Protein AF-A0A2V9INA2-F1 (afdb_monomer_lite)

Structure (mmCIF, N/CA/C/O backbone):
data_AF-A0A2V9INA2-F1
#
_entry.id   AF-A0A2V9INA2-F1
#
loop_
_atom_site.group_PDB
_atom_site.id
_atom_site.type_symbol
_atom_site.label_atom_id
_atom_site.label_alt_id
_atom_site.label_comp_id
_atom_site.label_asym_id
_atom_site.label_entity_id
_atom_site.label_seq_id
_atom_site.pdbx_PDB_ins_code
_atom_site.Cartn_x
_atom_site.Cartn_y
_atom_site.Cartn_z
_atom_site.occupancy
_atom_site.B_iso_or_equiv
_atom_site.auth_seq_id
_atom_site.auth_comp_id
_atom_site.auth_asym_id
_atom_site.auth_atom_id
_atom_site.pdbx_PDB_model_num
ATOM 1 N N . PHE A 1 1 ? 18.787 -4.012 -18.070 1.00 88.12 1 PHE A N 1
ATOM 2 C CA . PHE A 1 1 ? 18.963 -4.642 -16.742 1.00 88.12 1 PHE A CA 1
ATOM 3 C C . PHE A 1 1 ? 17.891 -5.679 -16.441 1.00 88.12 1 PHE A C 1
ATOM 5 O O . PHE A 1 1 ? 18.281 -6.784 -16.095 1.00 88.12 1 PHE A O 1
ATOM 12 N N . MET A 1 2 ? 16.594 -5.388 -16.622 1.00 96.56 2 MET A N 1
ATOM 13 C CA . MET A 1 2 ? 15.509 -6.348 -16.338 1.00 96.56 2 MET A CA 1
ATOM 14 C C . MET A 1 2 ? 15.699 -7.722 -17.003 1.00 96.56 2 MET A C 1
ATOM 16 O O . MET A 1 2 ? 15.586 -8.726 -16.316 1.00 96.56 2 MET A O 1
ATOM 20 N N . ASP A 1 3 ? 16.091 -7.788 -18.283 1.00 97.06 3 ASP A N 1
ATOM 21 C CA . ASP A 1 3 ? 16.346 -9.071 -18.970 1.00 97.06 3 ASP A CA 1
ATOM 22 C C . ASP A 1 3 ? 17.368 -9.956 -18.250 1.00 97.06 3 ASP A C 1
ATOM 24 O O . ASP A 1 3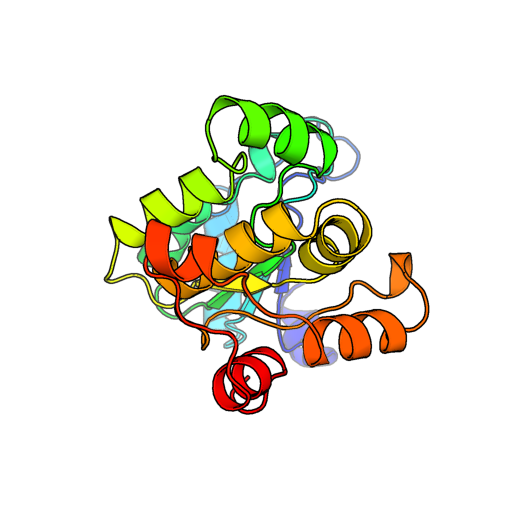 ? 17.171 -11.161 -18.101 1.00 97.06 3 ASP A O 1
ATOM 28 N N . MET A 1 4 ? 18.457 -9.353 -17.772 1.00 96.94 4 MET A N 1
ATOM 29 C CA . MET A 1 4 ? 19.495 -10.064 -17.031 1.00 96.94 4 MET A CA 1
ATOM 30 C C . MET A 1 4 ? 18.980 -10.508 -15.658 1.00 96.94 4 MET A C 1
ATOM 32 O O . MET A 1 4 ? 19.206 -11.651 -15.278 1.00 96.94 4 MET A O 1
ATOM 36 N N . GLN A 1 5 ? 18.235 -9.659 -14.940 1.00 96.81 5 GLN A N 1
ATOM 37 C CA . GLN A 1 5 ? 17.660 -10.042 -13.644 1.00 96.81 5 GLN A CA 1
ATOM 38 C C . GLN A 1 5 ? 16.655 -11.194 -13.789 1.00 96.81 5 GLN A C 1
ATOM 40 O O . GLN A 1 5 ? 16.706 -12.155 -13.026 1.00 96.81 5 GLN A O 1
ATOM 45 N N . ALA A 1 6 ? 15.798 -11.145 -14.810 1.00 97.12 6 ALA A N 1
ATOM 46 C CA . ALA A 1 6 ? 14.828 -12.197 -15.093 1.00 97.12 6 ALA A CA 1
ATOM 47 C C . ALA A 1 6 ? 15.508 -13.515 -15.496 1.00 97.12 6 ALA A C 1
ATOM 49 O O . ALA A 1 6 ? 15.205 -14.564 -14.936 1.00 97.12 6 ALA A O 1
ATOM 50 N N . SER A 1 7 ? 16.455 -13.477 -16.438 1.00 96.19 7 SER A N 1
ATOM 51 C CA . SER A 1 7 ? 17.076 -14.698 -16.973 1.00 96.19 7 SER A CA 1
ATOM 52 C C . SER A 1 7 ? 18.126 -15.316 -16.046 1.00 96.19 7 SER A C 1
ATOM 54 O O . SER A 1 7 ? 18.143 -16.533 -15.871 1.00 96.19 7 SER A O 1
ATOM 56 N N . ALA A 1 8 ? 18.996 -14.500 -15.446 1.00 97.00 8 ALA A N 1
ATOM 57 C CA . ALA A 1 8 ? 20.120 -14.986 -14.649 1.00 97.00 8 ALA A CA 1
ATOM 58 C C . ALA A 1 8 ? 19.766 -15.157 -13.166 1.00 97.00 8 ALA A C 1
ATOM 60 O O . ALA A 1 8 ? 20.208 -16.123 -12.549 1.00 97.00 8 ALA A O 1
ATOM 61 N N . MET A 1 9 ? 18.973 -14.241 -12.596 1.00 96.94 9 MET A N 1
ATOM 62 C CA . MET A 1 9 ? 18.627 -14.262 -11.166 1.00 96.94 9 MET A CA 1
ATOM 63 C C . MET A 1 9 ? 17.235 -14.829 -10.878 1.00 96.94 9 MET A C 1
ATOM 65 O O . MET A 1 9 ? 16.965 -15.152 -9.727 1.00 96.94 9 MET A O 1
ATOM 69 N N . LYS A 1 10 ? 16.381 -14.990 -11.902 1.00 95.94 10 LYS A N 1
ATOM 70 C CA . LYS A 1 10 ? 15.031 -15.570 -11.786 1.00 95.94 10 LYS A CA 1
ATOM 71 C C . LYS A 1 10 ? 14.171 -14.861 -10.736 1.00 95.94 10 LYS A C 1
ATOM 73 O O . LYS A 1 10 ? 13.574 -15.501 -9.881 1.00 95.94 10 LYS A O 1
ATOM 78 N N . VAL A 1 11 ? 14.158 -13.532 -10.784 1.00 97.12 11 VAL A N 1
ATOM 79 C CA . VAL A 1 11 ? 13.373 -12.712 -9.851 1.00 97.12 11 VAL A CA 1
ATOM 80 C C . VAL A 1 11 ? 11.864 -12.935 -10.025 1.00 97.12 11 VAL A C 1
ATOM 82 O O . VAL A 1 11 ? 11.386 -13.091 -11.146 1.00 97.12 11 VAL A O 1
ATOM 85 N N . ASP A 1 12 ? 11.118 -12.883 -8.920 1.00 96.00 12 ASP A N 1
ATOM 86 C CA . ASP A 1 12 ? 9.656 -13.071 -8.896 1.00 96.00 12 ASP A CA 1
ATOM 87 C C . ASP A 1 12 ? 8.849 -11.765 -8.955 1.00 96.00 12 ASP A C 1
ATOM 89 O O . ASP A 1 12 ? 7.624 -11.798 -9.109 1.00 96.00 12 ASP A O 1
ATOM 93 N N . ALA A 1 13 ? 9.516 -10.621 -8.784 1.00 97.56 13 ALA A N 1
ATOM 94 C CA . ALA A 1 13 ? 8.894 -9.304 -8.725 1.00 97.56 13 ALA A CA 1
ATOM 95 C C . ALA A 1 13 ? 9.887 -8.180 -9.056 1.00 97.56 13 ALA A C 1
ATOM 97 O O . ALA A 1 13 ? 11.105 -8.336 -8.935 1.00 97.56 13 ALA A O 1
ATOM 98 N N . TRP A 1 14 ? 9.345 -7.013 -9.397 1.00 98.06 14 TRP A N 1
ATOM 99 C CA . TRP A 1 14 ? 10.086 -5.772 -9.606 1.00 98.06 14 TRP A CA 1
ATOM 100 C C . TRP A 1 14 ? 9.829 -4.810 -8.453 1.00 98.06 14 TRP A C 1
ATOM 102 O O . TRP A 1 14 ? 8.681 -4.597 -8.077 1.00 98.06 14 TRP A O 1
ATOM 112 N N . LYS A 1 15 ? 10.879 -4.194 -7.902 1.00 96.81 15 LYS A N 1
ATOM 113 C CA . LYS A 1 15 ? 10.749 -3.176 -6.852 1.00 96.81 15 LYS A CA 1
ATOM 114 C C . LYS A 1 15 ? 10.984 -1.782 -7.426 1.00 96.81 15 LYS A C 1
ATOM 116 O O . LYS A 1 15 ? 12.010 -1.532 -8.052 1.00 96.81 15 LYS A O 1
ATOM 121 N N . ALA A 1 16 ? 10.054 -0.875 -7.162 1.00 95.88 16 ALA A N 1
ATOM 122 C CA . ALA A 1 16 ? 10.094 0.515 -7.586 1.00 95.88 16 ALA A CA 1
ATOM 123 C C . ALA A 1 16 ? 10.032 1.467 -6.385 1.00 95.88 16 ALA A C 1
ATOM 125 O O . ALA A 1 16 ? 9.229 1.292 -5.465 1.00 95.88 16 ALA A O 1
ATOM 126 N N . TYR A 1 17 ? 10.866 2.505 -6.437 1.00 95.75 17 TYR A N 1
ATOM 127 C CA . TYR A 1 17 ? 10.883 3.613 -5.487 1.00 95.75 17 TYR A CA 1
ATOM 128 C C . TYR A 1 17 ? 10.601 4.908 -6.249 1.00 95.75 17 TYR A C 1
ATOM 130 O O . TYR A 1 17 ? 11.507 5.523 -6.806 1.00 95.75 17 TYR A O 1
ATOM 138 N N . THR A 1 18 ? 9.331 5.297 -6.309 1.00 95.19 18 THR A N 1
ATOM 139 C CA . THR A 1 18 ? 8.865 6.439 -7.111 1.00 95.19 18 THR A CA 1
ATOM 140 C C . THR A 1 18 ? 9.308 7.782 -6.542 1.00 95.19 18 THR A C 1
ATOM 142 O O . THR A 1 18 ? 9.616 8.690 -7.305 1.00 95.19 18 THR A O 1
ATOM 145 N N . GLY A 1 19 ? 9.386 7.913 -5.213 1.00 94.19 19 GLY A N 1
ATOM 146 C CA . GLY A 1 19 ? 9.857 9.134 -4.550 1.00 94.19 19 GLY A CA 1
ATOM 147 C C . GLY A 1 19 ? 11.374 9.234 -4.375 1.00 94.19 19 GLY A C 1
ATOM 148 O O . GLY A 1 19 ? 11.913 10.340 -4.340 1.00 94.19 19 GLY A O 1
ATOM 149 N N . ALA A 1 20 ? 12.086 8.103 -4.304 1.00 91.75 20 ALA A N 1
ATOM 150 C CA . ALA A 1 20 ? 13.536 8.081 -4.111 1.00 91.75 20 ALA A CA 1
ATOM 151 C C . ALA A 1 20 ? 14.271 8.331 -5.438 1.00 91.75 20 ALA A C 1
ATOM 153 O O . ALA A 1 20 ? 14.757 7.404 -6.089 1.00 91.75 20 ALA A O 1
ATOM 154 N N . ALA A 1 21 ? 14.328 9.601 -5.837 1.00 83.50 21 ALA A N 1
ATOM 155 C CA . ALA A 1 21 ? 15.012 10.039 -7.045 1.00 83.50 21 ALA A CA 1
ATOM 156 C C . ALA A 1 21 ? 16.474 9.537 -7.080 1.00 83.50 21 ALA A C 1
ATOM 158 O O . ALA A 1 21 ? 17.182 9.635 -6.068 1.00 83.50 21 ALA A O 1
ATOM 159 N N . PRO A 1 22 ? 16.961 9.012 -8.224 1.00 79.62 22 PRO A N 1
ATOM 160 C CA . PRO A 1 22 ? 18.369 8.677 -8.379 1.00 79.62 22 PRO A CA 1
ATOM 161 C C . PRO A 1 22 ? 19.258 9.893 -8.113 1.00 79.62 22 PRO A C 1
ATOM 163 O O . PRO A 1 22 ? 18.870 11.039 -8.347 1.00 79.62 22 PRO A O 1
ATOM 166 N N . LYS A 1 23 ? 20.491 9.651 -7.659 1.00 78.81 23 LYS A N 1
ATOM 167 C CA . LYS A 1 23 ? 21.453 10.724 -7.380 1.00 78.81 23 LYS A CA 1
ATOM 168 C C . LYS A 1 23 ? 21.621 11.627 -8.612 1.00 78.81 23 LYS A C 1
ATOM 170 O O . LYS A 1 23 ? 22.045 11.152 -9.661 1.00 78.81 23 LYS A O 1
ATOM 175 N N . GLY A 1 24 ? 21.330 12.918 -8.451 1.00 79.25 24 GLY A N 1
ATOM 176 C CA . GLY A 1 24 ? 21.394 13.920 -9.524 1.00 79.25 24 GLY A CA 1
ATOM 177 C C . GLY A 1 24 ? 20.034 14.345 -10.087 1.00 79.25 24 GLY A C 1
ATOM 178 O O . GLY A 1 24 ? 19.995 15.297 -10.857 1.00 79.25 24 GLY A O 1
ATOM 179 N N . PHE A 1 25 ? 18.942 13.698 -9.676 1.00 80.38 25 PHE A N 1
ATOM 180 C CA . PHE A 1 25 ? 17.574 14.118 -9.979 1.00 80.38 25 PHE A CA 1
ATOM 181 C C . PHE A 1 25 ? 16.936 14.772 -8.749 1.00 80.38 25 PHE A C 1
ATOM 183 O O . PHE A 1 25 ? 17.160 14.344 -7.616 1.00 80.38 25 PHE A O 1
ATOM 190 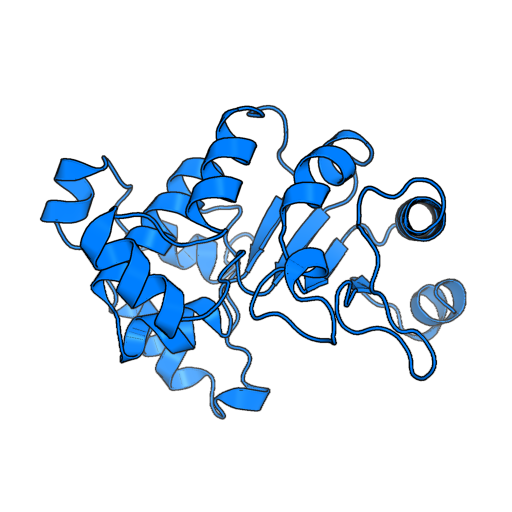N N . ASP A 1 26 ? 16.146 15.817 -8.976 1.00 87.00 26 ASP A N 1
ATOM 191 C CA . ASP A 1 26 ? 15.424 16.580 -7.950 1.00 87.00 26 ASP A CA 1
ATOM 192 C C . ASP A 1 26 ? 13.946 16.170 -7.819 1.00 87.00 26 ASP A C 1
ATOM 194 O O . ASP A 1 26 ? 13.251 16.623 -6.908 1.00 87.00 26 ASP A O 1
ATOM 198 N N . HIS A 1 27 ? 13.473 15.275 -8.688 1.00 90.25 27 HIS A N 1
ATOM 199 C CA . HIS A 1 27 ? 12.101 14.789 -8.721 1.00 90.25 27 HIS A CA 1
ATOM 200 C C . HIS A 1 27 ? 12.032 13.264 -8.855 1.00 90.25 27 HIS A C 1
ATOM 202 O O . HIS A 1 27 ? 12.919 12.615 -9.410 1.00 90.25 27 HIS A O 1
ATOM 208 N N . GLY A 1 28 ? 10.958 12.706 -8.299 1.00 93.62 28 GLY A N 1
ATOM 209 C CA . GLY A 1 28 ? 10.544 11.325 -8.502 1.00 93.62 28 GLY A CA 1
ATOM 210 C C . GLY A 1 28 ? 9.734 11.147 -9.788 1.00 93.62 28 GLY A C 1
ATOM 211 O O . GLY A 1 28 ? 9.792 11.972 -10.695 1.00 93.62 28 GLY A O 1
ATOM 212 N N . TRP A 1 29 ? 8.969 10.064 -9.866 1.00 95.12 29 TRP A N 1
ATOM 213 C CA . TRP A 1 29 ? 8.167 9.703 -11.039 1.00 95.12 29 TRP A CA 1
ATOM 214 C C . TRP A 1 29 ? 6.854 9.026 -10.628 1.00 95.12 29 TRP A C 1
ATOM 216 O O . TRP A 1 29 ? 6.714 8.583 -9.489 1.00 95.12 29 TRP A O 1
ATOM 226 N N . TRP A 1 30 ? 5.880 8.956 -11.537 1.00 97.12 30 TRP A N 1
ATOM 227 C CA . TRP A 1 30 ? 4.554 8.384 -11.271 1.00 97.12 30 TRP A CA 1
ATOM 228 C C . TRP A 1 30 ? 4.352 7.059 -11.996 1.00 97.12 30 TRP A C 1
ATOM 230 O O . TRP A 1 30 ? 4.788 6.885 -13.131 1.00 97.12 30 TRP A O 1
ATOM 240 N N . MET A 1 31 ? 3.655 6.122 -11.364 1.00 97.94 31 MET A N 1
ATOM 241 C CA . MET A 1 31 ? 3.347 4.809 -11.922 1.00 97.94 31 MET A CA 1
ATOM 242 C C . MET A 1 31 ? 2.446 4.865 -13.155 1.00 97.94 31 MET A C 1
ATOM 244 O O . MET A 1 31 ? 2.518 3.971 -13.995 1.00 97.94 31 MET A O 1
ATOM 248 N N . ASP A 1 32 ? 1.620 5.903 -13.274 1.00 98.31 32 ASP A N 1
ATOM 249 C CA . ASP A 1 32 ? 0.737 6.134 -14.415 1.00 98.31 32 ASP A CA 1
ATOM 250 C C . ASP A 1 32 ? 1.327 7.055 -15.494 1.00 98.31 32 ASP A C 1
ATOM 252 O O . ASP A 1 32 ? 0.639 7.366 -16.470 1.00 98.31 32 ASP A O 1
ATOM 256 N N . ASP A 1 33 ? 2.597 7.453 -15.358 1.00 97.69 33 ASP A N 1
ATOM 257 C CA . ASP A 1 33 ? 3.303 8.220 -16.381 1.00 97.69 33 ASP A CA 1
ATOM 258 C C . ASP A 1 33 ? 3.610 7.336 -17.599 1.00 97.69 33 ASP A C 1
ATOM 260 O O . ASP A 1 33 ? 4.485 6.464 -17.578 1.00 97.69 33 ASP A O 1
ATOM 264 N N . GLU A 1 34 ? 2.895 7.592 -18.692 1.00 97.75 34 GLU A N 1
ATOM 265 C CA . GLU A 1 34 ? 3.001 6.825 -19.936 1.00 97.75 34 GLU A CA 1
ATOM 266 C C . GLU A 1 34 ? 4.372 6.960 -20.611 1.00 97.75 34 GLU A C 1
ATOM 268 O O . GLU A 1 34 ? 4.811 6.059 -21.324 1.00 97.75 34 GLU A O 1
ATOM 273 N N . LYS A 1 35 ? 5.071 8.079 -20.397 1.00 96.50 35 LYS A N 1
ATOM 274 C CA . LYS A 1 35 ? 6.364 8.355 -21.039 1.00 96.50 35 LYS A CA 1
ATOM 275 C C . LYS A 1 35 ? 7.530 7.819 -20.223 1.00 96.50 35 LYS A C 1
ATOM 277 O O . LYS A 1 35 ? 8.551 7.452 -20.801 1.00 96.50 35 LYS A O 1
ATOM 282 N N . VAL A 1 36 ? 7.390 7.797 -18.900 1.00 93.62 36 VAL A N 1
ATOM 283 C CA . VAL A 1 36 ? 8.460 7.389 -17.981 1.00 93.62 36 VAL A CA 1
ATOM 284 C C . VAL A 1 36 ? 8.317 5.925 -17.574 1.00 93.62 36 VAL A C 1
ATOM 286 O O . VAL A 1 36 ? 9.292 5.174 -17.615 1.00 93.62 36 VAL A O 1
ATOM 289 N N . THR A 1 37 ? 7.110 5.493 -17.213 1.00 96.62 37 THR A N 1
ATOM 290 C CA . THR A 1 37 ? 6.911 4.232 -16.488 1.00 96.62 37 THR A CA 1
ATOM 291 C C . THR A 1 37 ? 6.457 3.085 -17.373 1.00 96.62 37 THR A C 1
ATOM 293 O O . THR A 1 37 ? 6.878 1.946 -17.159 1.00 96.62 37 THR A O 1
ATOM 296 N N . TYR A 1 38 ? 5.628 3.345 -18.386 1.00 98.25 38 TYR A N 1
ATOM 297 C CA . TYR A 1 38 ? 4.952 2.263 -19.119 1.00 98.25 38 TYR A CA 1
ATOM 298 C C . TYR A 1 38 ? 5.920 1.342 -19.847 1.00 98.25 38 TYR A C 1
ATOM 300 O O . TYR A 1 38 ? 5.686 0.140 -19.900 1.00 98.25 38 TYR A O 1
ATOM 308 N N . ALA A 1 39 ? 7.061 1.855 -20.309 1.00 97.69 39 ALA A N 1
ATOM 309 C CA . ALA A 1 39 ? 8.102 1.015 -20.891 1.00 97.69 39 ALA A CA 1
ATOM 310 C C . ALA A 1 39 ? 8.607 -0.067 -19.912 1.00 97.69 39 ALA A C 1
ATOM 312 O O . ALA A 1 39 ? 8.893 -1.189 -20.330 1.00 97.69 39 ALA A O 1
ATOM 313 N N . MET A 1 40 ? 8.693 0.239 -18.611 1.00 97.31 40 MET A N 1
ATOM 314 C CA . MET A 1 40 ? 9.064 -0.733 -17.578 1.00 97.31 40 MET A CA 1
ATOM 315 C C . MET A 1 40 ? 7.939 -1.743 -17.329 1.00 97.31 40 MET A C 1
ATOM 317 O O . MET A 1 40 ? 8.208 -2.942 -17.261 1.00 97.31 40 MET A O 1
ATOM 321 N N . LEU A 1 41 ? 6.686 -1.283 -17.260 1.00 98.56 41 LEU A N 1
ATOM 322 C CA . LEU A 1 41 ? 5.518 -2.148 -17.048 1.00 98.56 41 LEU A CA 1
ATOM 323 C C . LEU A 1 41 ? 5.305 -3.123 -18.214 1.00 98.56 41 LEU A C 1
ATOM 325 O O . LEU A 1 41 ? 5.172 -4.326 -17.999 1.00 98.56 41 LEU A O 1
ATOM 329 N N . GLU A 1 42 ? 5.386 -2.639 -19.453 1.00 98.56 42 GLU A N 1
ATOM 330 C CA . GLU A 1 42 ? 5.350 -3.486 -20.651 1.00 98.56 42 GLU A CA 1
ATOM 331 C C . GLU A 1 42 ? 6.501 -4.493 -20.662 1.00 98.56 42 GLU A C 1
ATOM 333 O O . GLU A 1 42 ? 6.337 -5.651 -21.056 1.00 98.56 42 GLU A O 1
ATOM 338 N N . LYS A 1 43 ? 7.681 -4.090 -20.175 1.00 98.25 43 LYS A N 1
ATOM 339 C CA . LYS A 1 43 ? 8.809 -5.009 -20.054 1.00 98.25 43 LYS A CA 1
ATOM 340 C C . LYS A 1 43 ? 8.554 -6.092 -19.005 1.00 98.25 43 LYS A C 1
ATOM 342 O O . LYS A 1 43 ? 8.868 -7.251 -19.269 1.00 98.25 43 LYS A O 1
ATOM 347 N N . ALA A 1 44 ? 7.979 -5.747 -17.854 1.00 98.38 44 ALA A N 1
ATOM 348 C CA . ALA A 1 44 ? 7.591 -6.707 -16.822 1.00 98.38 44 ALA A CA 1
ATOM 349 C C . ALA A 1 44 ? 6.563 -7.723 -17.352 1.00 98.38 44 ALA A C 1
ATOM 351 O O . ALA A 1 44 ? 6.760 -8.933 -17.195 1.00 98.38 44 ALA A O 1
ATOM 352 N N . ARG A 1 45 ? 5.544 -7.238 -18.080 1.00 98.12 45 ARG A N 1
ATOM 353 C CA . ARG A 1 45 ? 4.553 -8.055 -18.800 1.00 98.12 45 ARG A CA 1
ATOM 354 C C . ARG A 1 45 ? 5.220 -9.015 -19.787 1.00 98.12 45 ARG A C 1
ATOM 356 O O . ARG A 1 45 ? 4.994 -10.222 -19.725 1.00 98.12 45 ARG A O 1
ATOM 363 N N . ALA A 1 46 ? 6.089 -8.510 -20.664 1.00 98.25 46 ALA A N 1
ATOM 364 C CA . ALA A 1 46 ? 6.781 -9.325 -21.666 1.00 98.25 46 ALA A CA 1
ATOM 365 C C . ALA A 1 46 ? 7.689 -10.401 -21.042 1.00 98.25 46 ALA A C 1
ATOM 367 O O . ALA A 1 46 ? 7.817 -11.500 -21.583 1.00 98.25 46 ALA A O 1
ATOM 368 N N . LEU A 1 47 ? 8.297 -10.100 -19.891 1.00 98.12 47 LEU A N 1
ATOM 369 C CA . LEU A 1 47 ? 9.114 -11.039 -19.119 1.00 98.12 47 LEU A CA 1
ATOM 370 C C . LEU A 1 47 ? 8.285 -12.042 -18.301 1.00 98.12 47 LEU A C 1
ATOM 372 O O . LEU A 1 47 ? 8.868 -12.965 -17.738 1.00 98.12 47 LEU A O 1
ATOM 376 N N . LYS A 1 48 ? 6.952 -11.895 -18.257 1.00 97.69 48 LYS A N 1
ATOM 377 C CA . LYS A 1 48 ? 6.024 -12.732 -17.478 1.00 97.69 48 LYS A CA 1
ATOM 378 C C . LYS A 1 48 ? 6.325 -12.736 -15.975 1.00 97.69 48 LYS A C 1
ATOM 380 O O . LYS A 1 48 ? 6.141 -13.747 -15.304 1.00 97.69 48 LYS A O 1
ATOM 385 N N . ILE A 1 49 ? 6.781 -11.595 -15.459 1.00 98.25 49 ILE A N 1
ATOM 386 C CA . ILE A 1 49 ? 7.002 -11.354 -14.028 1.00 98.25 49 ILE A CA 1
ATOM 387 C C . ILE A 1 49 ? 6.055 -10.210 -13.642 1.00 98.25 49 ILE A C 1
ATOM 389 O O . ILE A 1 49 ? 6.438 -9.044 -13.773 1.00 98.25 49 ILE A O 1
ATOM 393 N N . PRO A 1 50 ? 4.799 -10.520 -13.263 1.00 97.62 50 PRO A N 1
ATOM 394 C CA . PRO A 1 50 ? 3.719 -9.534 -13.221 1.00 97.62 50 PRO A CA 1
ATOM 395 C C . PRO A 1 50 ? 3.714 -8.672 -11.955 1.00 97.62 50 PRO A C 1
ATOM 397 O O . PRO A 1 50 ? 3.021 -7.660 -11.909 1.00 97.62 50 PRO A O 1
ATOM 400 N N . ARG A 1 51 ? 4.473 -9.057 -10.923 1.00 98.50 51 ARG A N 1
ATOM 401 C CA . ARG A 1 51 ? 4.449 -8.405 -9.611 1.00 98.50 51 ARG A CA 1
ATOM 402 C C . ARG A 1 51 ? 5.303 -7.147 -9.598 1.00 98.50 51 ARG A C 1
ATOM 404 O O . ARG A 1 51 ? 6.519 -7.209 -9.793 1.00 98.50 51 ARG A O 1
ATOM 411 N N . ILE A 1 52 ? 4.671 -6.017 -9.305 1.00 98.69 52 ILE A N 1
ATOM 412 C CA . ILE A 1 52 ? 5.282 -4.695 -9.202 1.00 98.69 52 ILE A CA 1
ATOM 413 C C . ILE A 1 52 ? 5.129 -4.196 -7.764 1.00 98.69 52 ILE A C 1
ATOM 415 O O . ILE A 1 52 ? 4.106 -3.645 -7.363 1.00 98.69 52 ILE A O 1
ATOM 419 N N . CYS A 1 53 ? 6.174 -4.381 -6.969 1.00 98.31 53 CYS A N 1
ATOM 420 C CA . CYS A 1 53 ? 6.278 -3.854 -5.618 1.00 98.31 53 CYS A CA 1
ATOM 421 C C . CYS A 1 53 ? 6.615 -2.362 -5.678 1.00 98.31 53 CYS A C 1
ATOM 423 O O . CYS A 1 53 ? 7.696 -1.982 -6.124 1.00 98.31 53 CYS A O 1
ATOM 425 N N . VAL A 1 54 ? 5.738 -1.499 -5.179 1.00 98.06 54 VAL A N 1
ATOM 426 C CA . VAL A 1 54 ? 5.882 -0.039 -5.275 1.00 98.06 54 VAL A CA 1
ATOM 427 C C . VAL A 1 54 ? 5.927 0.588 -3.890 1.00 98.06 54 VAL A C 1
ATOM 429 O O . VAL A 1 54 ? 5.098 0.298 -3.032 1.00 98.06 54 VAL A O 1
ATOM 432 N N . HIS A 1 55 ? 6.930 1.431 -3.642 1.00 97.94 55 HIS A N 1
ATOM 433 C CA . HIS A 1 55 ? 7.038 2.206 -2.403 1.00 97.94 55 HIS A CA 1
ATOM 434 C C . HIS A 1 55 ? 6.021 3.352 -2.420 1.00 97.94 55 HIS A C 1
ATOM 436 O O . HIS A 1 55 ? 6.276 4.398 -3.016 1.00 97.94 55 HIS A O 1
ATOM 442 N N . LYS A 1 56 ? 4.851 3.136 -1.811 1.00 97.94 56 LYS A N 1
ATOM 443 C CA . LYS A 1 56 ? 3.706 4.051 -1.886 1.00 97.94 56 LYS A CA 1
ATOM 444 C C . LYS A 1 56 ? 3.092 4.298 -0.508 1.00 97.94 56 LYS A C 1
ATOM 446 O O . LYS A 1 56 ? 1.991 3.859 -0.192 1.00 97.94 56 LYS A O 1
ATOM 451 N N . GLY A 1 57 ? 3.869 4.993 0.308 1.00 97.31 57 GLY A N 1
ATOM 452 C CA . GLY A 1 57 ? 3.660 5.320 1.716 1.00 97.31 57 GLY A CA 1
ATOM 453 C C . GLY A 1 57 ? 5.028 5.625 2.331 1.00 97.31 57 GLY A C 1
ATOM 454 O O . GLY A 1 57 ? 6.031 5.486 1.634 1.00 97.31 57 GLY A O 1
ATOM 455 N N . LEU A 1 58 ? 5.079 6.067 3.588 1.00 96.81 58 LEU A N 1
ATOM 456 C CA . LEU A 1 58 ? 6.291 6.410 4.342 1.00 96.81 58 LEU A CA 1
ATOM 457 C C . LEU A 1 58 ? 7.320 7.118 3.445 1.00 96.81 58 LEU A C 1
ATOM 459 O O . LEU A 1 58 ? 8.313 6.509 3.032 1.00 96.81 58 LEU A O 1
ATOM 463 N N . PRO A 1 59 ? 7.002 8.357 3.026 1.00 95.75 59 PRO A N 1
ATOM 464 C CA . PRO A 1 59 ? 7.550 8.962 1.831 1.00 95.75 59 PRO A CA 1
ATOM 465 C C . PRO A 1 59 ? 9.068 9.078 1.896 1.00 95.75 59 PRO A C 1
ATOM 467 O O . PRO A 1 59 ? 9.632 9.557 2.879 1.00 95.75 59 PRO A O 1
ATOM 470 N N . LEU A 1 60 ? 9.712 8.680 0.801 1.00 92.75 60 LEU A N 1
ATOM 471 C CA . LEU A 1 60 ? 11.140 8.852 0.578 1.00 92.75 60 LEU A CA 1
ATOM 472 C C . LEU A 1 60 ? 11.391 9.926 -0.481 1.00 92.75 60 LEU A C 1
ATOM 474 O O . LEU A 1 60 ? 10.585 10.117 -1.395 1.00 92.75 60 LEU A O 1
ATOM 478 N N . GLY A 1 61 ? 12.552 10.570 -0.380 1.00 90.88 61 GLY A N 1
ATOM 479 C CA . GLY A 1 61 ? 13.037 11.544 -1.353 1.00 90.88 61 GLY A CA 1
ATOM 480 C C . GLY A 1 61 ? 12.529 12.976 -1.149 1.00 90.88 61 GLY A C 1
ATOM 481 O O . GLY A 1 61 ? 11.832 13.269 -0.178 1.00 90.88 61 GLY A O 1
ATOM 482 N N . PRO A 1 62 ? 12.935 13.897 -2.040 1.00 86.44 62 PRO A N 1
ATOM 483 C CA . PRO A 1 62 ? 12.766 15.338 -1.839 1.00 86.44 62 PRO A CA 1
ATOM 484 C C . PRO A 1 62 ? 11.323 15.817 -2.027 1.00 86.44 62 PRO A C 1
ATOM 486 O O . PRO A 1 62 ? 10.919 16.812 -1.428 1.00 86.44 62 PRO A O 1
ATOM 489 N N . VAL A 1 63 ? 10.536 15.112 -2.843 1.00 92.00 63 VAL A N 1
ATOM 490 C CA . VAL A 1 63 ? 9.144 15.459 -3.134 1.00 92.00 63 VAL A CA 1
ATOM 491 C C . VAL A 1 63 ? 8.247 14.345 -2.617 1.00 92.00 63 VAL A C 1
ATOM 493 O O . VAL A 1 63 ? 8.137 13.270 -3.204 1.00 92.00 63 VAL A O 1
ATOM 496 N N . VAL A 1 64 ? 7.594 14.640 -1.494 1.00 93.31 64 VAL A N 1
ATOM 497 C CA . VAL A 1 64 ? 6.733 13.720 -0.739 1.00 93.31 64 VAL A CA 1
ATOM 498 C C . VAL A 1 64 ? 5.670 13.063 -1.626 1.00 93.31 64 VAL A C 1
ATOM 500 O O . VAL A 1 64 ? 5.407 11.868 -1.486 1.00 93.31 64 VAL A O 1
ATOM 503 N N . ASP A 1 65 ? 5.096 13.829 -2.556 1.00 95.75 65 ASP A N 1
ATOM 504 C CA . ASP A 1 65 ? 3.892 13.445 -3.291 1.00 95.75 65 ASP A CA 1
ATOM 505 C C . ASP A 1 65 ? 4.075 12.217 -4.195 1.00 95.75 65 ASP A C 1
ATOM 507 O O . ASP A 1 65 ? 3.153 11.418 -4.315 1.00 95.75 65 ASP A O 1
ATOM 511 N N . TYR A 1 66 ? 5.280 11.968 -4.722 1.00 96.94 66 TYR A N 1
ATOM 512 C CA . TYR A 1 66 ? 5.564 10.790 -5.560 1.00 96.94 66 TYR A CA 1
ATOM 513 C C . TYR A 1 66 ? 5.380 9.447 -4.834 1.00 96.94 66 TYR A C 1
ATOM 515 O O . TYR A 1 66 ? 5.334 8.391 -5.470 1.00 96.94 66 TYR A O 1
ATOM 523 N N . ASN A 1 67 ? 5.261 9.457 -3.506 1.00 97.88 67 ASN A N 1
ATOM 524 C CA . ASN A 1 67 ? 4.965 8.273 -2.700 1.00 97.88 67 ASN A CA 1
ATOM 525 C C . ASN A 1 67 ? 3.455 8.096 -2.449 1.00 97.88 67 ASN A C 1
ATOM 527 O O . ASN A 1 67 ? 3.053 7.094 -1.867 1.00 97.88 67 ASN A O 1
ATOM 531 N N . HIS A 1 68 ? 2.601 9.030 -2.875 1.00 98.31 68 HIS A N 1
ATOM 532 C CA . HIS A 1 68 ? 1.155 8.856 -2.789 1.00 98.31 68 HIS A CA 1
ATOM 533 C C . HIS A 1 68 ? 0.709 7.740 -3.751 1.00 98.31 68 HIS A C 1
ATOM 535 O O . HIS A 1 68 ? 1.103 7.766 -4.920 1.00 98.31 68 HIS A O 1
ATOM 541 N N . PRO A 1 69 ? -0.146 6.789 -3.329 1.00 98.50 69 PRO A N 1
ATOM 542 C CA . PRO A 1 69 ? -0.589 5.665 -4.168 1.00 98.50 69 PRO A CA 1
ATOM 543 C C . PRO A 1 69 ? -1.611 6.028 -5.266 1.00 98.50 69 PRO A C 1
ATOM 545 O O . PRO A 1 69 ? -2.156 5.137 -5.907 1.00 98.50 69 PRO A O 1
ATOM 548 N N . ARG A 1 70 ? -1.926 7.315 -5.479 1.00 98.62 70 ARG A N 1
ATOM 549 C CA . ARG A 1 70 ? -3.089 7.738 -6.297 1.00 98.62 70 ARG A CA 1
ATOM 550 C C . ARG A 1 70 ? -2.951 7.342 -7.768 1.00 98.62 70 ARG A C 1
ATOM 552 O O . ARG A 1 70 ? -3.931 6.977 -8.409 1.00 98.62 70 ARG A O 1
ATOM 559 N N . ASP A 1 71 ? -1.723 7.382 -8.261 1.00 98.38 71 ASP A N 1
ATOM 560 C CA . ASP A 1 71 ? -1.331 7.017 -9.620 1.00 98.38 71 ASP A CA 1
ATOM 561 C C . ASP A 1 71 ? -1.566 5.532 -9.924 1.00 98.38 71 ASP A C 1
ATOM 563 O O . ASP A 1 71 ? -1.769 5.144 -11.073 1.00 98.38 71 ASP A O 1
ATOM 567 N N . LEU A 1 72 ? -1.627 4.678 -8.899 1.00 98.69 72 LEU A N 1
ATOM 568 C CA . LEU A 1 72 ? -1.914 3.261 -9.100 1.00 98.69 72 LEU A CA 1
ATOM 569 C C . LEU A 1 72 ? -3.323 3.002 -9.622 1.00 98.69 72 LEU A C 1
ATOM 571 O O . LEU A 1 72 ? -3.532 1.972 -10.248 1.00 98.69 72 LEU A O 1
ATOM 575 N N . ILE A 1 73 ? -4.282 3.911 -9.420 1.00 98.69 73 ILE A N 1
ATOM 576 C CA . ILE A 1 73 ? -5.640 3.724 -9.946 1.00 98.69 73 ILE A CA 1
ATOM 577 C C . ILE A 1 73 ? -5.623 3.665 -11.477 1.00 98.69 73 ILE A C 1
ATOM 579 O O . ILE A 1 73 ? -6.235 2.769 -12.055 1.00 98.69 73 ILE A O 1
ATOM 583 N N . LYS A 1 74 ? -4.909 4.585 -12.141 1.00 98.69 74 LYS A N 1
ATOM 584 C CA . LYS A 1 74 ? -4.776 4.572 -13.604 1.00 98.69 74 LYS A CA 1
ATOM 585 C C . LYS A 1 74 ? -3.855 3.439 -14.057 1.00 98.69 74 LYS A C 1
ATOM 587 O O . LYS A 1 74 ? -4.254 2.653 -14.909 1.00 98.69 74 LYS A O 1
ATOM 592 N N . ALA A 1 75 ? -2.681 3.283 -13.439 1.00 98.69 75 ALA A N 1
ATOM 593 C CA . ALA A 1 75 ? -1.743 2.219 -13.810 1.00 98.69 75 ALA A CA 1
ATOM 594 C C . ALA A 1 75 ? -2.369 0.811 -13.721 1.00 98.69 75 ALA A C 1
ATOM 596 O O . ALA A 1 75 ? -2.184 -0.001 -14.622 1.00 98.69 75 ALA A O 1
ATOM 597 N N . ALA A 1 76 ? -3.163 0.533 -12.683 1.00 98.69 76 ALA A N 1
ATOM 598 C CA . ALA A 1 76 ? -3.827 -0.756 -12.510 1.00 98.69 76 ALA A CA 1
ATOM 599 C C . ALA A 1 76 ? -4.931 -1.018 -13.546 1.00 98.69 76 ALA A C 1
ATOM 601 O O . ALA A 1 76 ? -5.128 -2.168 -13.937 1.00 98.69 76 ALA A O 1
ATOM 602 N N . LYS A 1 77 ? -5.624 0.030 -14.015 1.00 98.50 77 LYS A N 1
ATOM 603 C CA . LYS A 1 77 ? -6.598 -0.067 -15.116 1.00 98.50 77 LYS A CA 1
ATOM 604 C C . LYS A 1 77 ? -5.929 -0.339 -16.455 1.00 98.50 77 LYS A C 1
ATOM 606 O O . LYS A 1 77 ? -6.431 -1.154 -17.223 1.00 98.50 77 LYS A O 1
ATOM 611 N N . ASP A 1 78 ? -4.819 0.342 -16.715 1.00 98.62 78 ASP A N 1
ATOM 612 C CA . ASP A 1 78 ? -4.114 0.264 -17.995 1.00 98.62 78 ASP A CA 1
ATOM 613 C C . ASP A 1 78 ? -3.298 -1.046 -18.107 1.00 98.62 78 ASP A C 1
ATOM 615 O O . ASP A 1 78 ? -3.059 -1.552 -19.206 1.00 98.62 78 ASP A O 1
ATOM 619 N N . PHE A 1 79 ? -2.944 -1.656 -16.967 1.00 98.69 79 PHE A N 1
ATOM 620 C CA . PHE A 1 79 ? -2.223 -2.931 -16.867 1.00 98.69 79 PHE A CA 1
ATOM 621 C C . PHE A 1 79 ? -2.950 -3.942 -15.960 1.00 98.69 79 PHE A C 1
ATOM 623 O O . PHE A 1 79 ? -2.432 -4.295 -14.898 1.00 98.69 79 PHE A O 1
ATOM 630 N N . PRO A 1 80 ? -4.141 -4.437 -16.351 1.00 98.31 80 PRO A N 1
ATOM 631 C CA . PRO A 1 80 ? -4.960 -5.314 -15.507 1.00 98.31 80 PRO A CA 1
ATOM 632 C C . PRO A 1 80 ? -4.341 -6.703 -15.265 1.00 98.31 80 PRO A C 1
ATOM 634 O O . PRO A 1 80 ? -4.795 -7.435 -14.391 1.00 98.31 80 PRO A O 1
ATOM 637 N N . ASP A 1 81 ? -3.326 -7.074 -16.045 1.00 98.25 81 ASP A N 1
ATOM 638 C CA . ASP A 1 81 ? -2.565 -8.324 -15.963 1.00 98.25 81 ASP A CA 1
ATOM 639 C C . ASP A 1 81 ? -1.300 -8.230 -15.089 1.00 98.25 81 ASP A C 1
ATOM 641 O O . ASP A 1 81 ? -0.646 -9.245 -14.846 1.00 98.25 81 ASP A O 1
ATOM 645 N N . LEU A 1 82 ? -0.947 -7.029 -14.619 1.00 98.69 82 LEU A N 1
ATOM 646 C CA . LEU A 1 82 ? 0.123 -6.811 -13.643 1.00 98.69 82 LEU A CA 1
ATOM 647 C C . LEU A 1 82 ? -0.460 -6.657 -12.240 1.00 98.69 82 LEU A C 1
ATOM 649 O O . LEU A 1 82 ? -1.550 -6.120 -12.083 1.00 98.69 82 LEU A O 1
ATOM 653 N N . GLU A 1 83 ? 0.288 -7.067 -11.220 1.00 98.62 83 GLU A N 1
ATOM 654 C CA . GLU A 1 83 ? -0.112 -7.004 -9.811 1.00 98.62 83 GLU A CA 1
ATOM 655 C C . GLU A 1 83 ? 0.691 -5.914 -9.091 1.00 98.62 83 GLU A C 1
ATOM 657 O O . GLU A 1 83 ? 1.916 -6.000 -8.991 1.00 98.62 83 GLU A O 1
ATOM 662 N N . PHE A 1 84 ? 0.024 -4.888 -8.563 1.00 98.81 84 PHE A N 1
ATOM 663 C CA . PHE A 1 84 ? 0.671 -3.762 -7.885 1.00 98.81 84 PHE A CA 1
ATOM 664 C C . PHE A 1 84 ? 0.633 -3.939 -6.366 1.00 98.81 84 PHE A C 1
ATOM 666 O O . PHE A 1 84 ? -0.423 -3.839 -5.745 1.00 98.81 84 PHE A O 1
ATOM 673 N N . LEU A 1 85 ? 1.794 -4.168 -5.755 1.00 98.56 85 LEU A N 1
ATOM 674 C CA . LEU A 1 85 ? 1.941 -4.364 -4.313 1.00 98.56 85 LEU A CA 1
ATOM 675 C C . LEU A 1 85 ? 2.366 -3.042 -3.661 1.00 98.56 85 LEU A C 1
ATOM 677 O O . LEU A 1 85 ? 3.508 -2.598 -3.802 1.00 98.56 85 LEU A O 1
ATOM 681 N N . VAL A 1 86 ? 1.435 -2.411 -2.951 1.00 98.62 86 VAL A N 1
ATOM 682 C CA . VAL A 1 86 ? 1.556 -1.105 -2.292 1.00 98.62 86 VAL A CA 1
ATOM 683 C C . VAL A 1 86 ? 2.263 -1.272 -0.956 1.00 98.62 86 VAL A C 1
ATOM 685 O O . VAL A 1 86 ? 1.628 -1.502 0.075 1.00 98.62 86 VAL A O 1
ATOM 688 N N . TYR A 1 87 ? 3.588 -1.138 -0.969 1.00 98.19 87 TYR A N 1
ATOM 689 C CA . TYR A 1 87 ? 4.367 -1.157 0.266 1.00 98.19 87 TYR A CA 1
ATOM 690 C C . TYR A 1 87 ? 3.964 0.011 1.151 1.00 98.19 87 TYR A C 1
ATOM 692 O O . TYR A 1 87 ? 3.850 1.148 0.680 1.00 98.19 87 TYR A O 1
ATOM 700 N N . HIS A 1 88 ? 3.776 -0.299 2.432 1.00 98.19 88 HIS A N 1
ATOM 701 C CA . HIS A 1 88 ? 3.307 0.623 3.464 1.00 98.19 88 HIS A CA 1
ATOM 702 C C . HIS A 1 88 ? 1.853 1.092 3.301 1.00 98.19 88 HIS A C 1
ATOM 704 O O . HIS A 1 88 ? 1.443 2.045 3.965 1.00 98.19 88 HIS A O 1
ATOM 710 N N . SER A 1 89 ? 1.039 0.431 2.472 1.00 98.25 89 SER A N 1
ATOM 711 C CA . SER A 1 89 ? -0.422 0.619 2.427 1.00 98.25 89 SER A CA 1
ATOM 712 C C . SER A 1 89 ? -0.902 2.082 2.327 1.00 98.25 89 SER A C 1
ATOM 714 O O . SER A 1 89 ? -1.965 2.428 2.843 1.00 98.25 89 SER A O 1
ATOM 716 N N . GLY A 1 90 ? -0.136 2.978 1.695 1.00 98.12 90 GLY A N 1
ATOM 717 C CA . GLY A 1 90 ? -0.501 4.393 1.615 1.00 98.12 90 GLY A CA 1
ATOM 718 C C . GLY A 1 90 ? -0.439 5.153 2.942 1.00 98.12 90 GLY A C 1
ATOM 719 O O . GLY A 1 90 ? -1.051 6.214 3.033 1.00 98.12 90 GLY A O 1
ATOM 720 N N . LEU A 1 91 ? 0.242 4.655 3.979 1.00 98.12 91 LEU A N 1
ATOM 721 C CA . LEU A 1 91 ? 0.451 5.411 5.217 1.00 98.12 91 LEU A CA 1
ATOM 722 C C . LEU A 1 91 ? 1.417 6.562 4.939 1.00 98.12 91 LEU A C 1
ATOM 724 O O . LEU A 1 91 ? 2.562 6.310 4.584 1.00 98.12 91 LEU A O 1
ATOM 728 N N . ARG A 1 92 ? 1.001 7.817 5.127 1.00 97.00 92 ARG A N 1
ATOM 729 C CA . ARG A 1 92 ? 1.913 8.965 4.995 1.00 97.00 92 ARG A CA 1
ATOM 730 C C . ARG A 1 92 ? 2.974 8.959 6.098 1.00 97.00 92 ARG A C 1
ATOM 732 O O . ARG A 1 92 ? 4.154 8.825 5.815 1.00 97.00 92 ARG A O 1
ATOM 739 N N . ASP A 1 93 ? 2.546 9.082 7.345 1.00 95.12 93 ASP A N 1
ATOM 740 C CA . ASP A 1 93 ? 3.375 8.984 8.545 1.00 95.12 93 ASP A CA 1
ATOM 741 C C . ASP A 1 93 ? 2.456 8.871 9.774 1.00 95.12 93 ASP A C 1
ATOM 743 O O . ASP A 1 93 ? 1.309 9.325 9.739 1.00 95.12 93 ASP A O 1
ATOM 747 N N . ALA A 1 94 ? 2.937 8.263 10.862 1.00 94.00 94 ALA A N 1
ATOM 748 C CA . ALA A 1 94 ? 2.124 8.054 12.063 1.00 94.00 94 ALA A CA 1
ATOM 749 C C . ALA A 1 94 ? 1.724 9.368 12.769 1.00 94.00 94 ALA A C 1
ATOM 751 O O . ALA A 1 94 ? 0.625 9.465 13.312 1.00 94.00 94 ALA A O 1
ATOM 752 N N . ALA A 1 95 ? 2.578 10.397 12.732 1.00 92.31 95 ALA A N 1
ATOM 753 C CA . ALA A 1 95 ? 2.333 11.661 13.431 1.00 92.31 95 ALA A CA 1
ATOM 754 C C . ALA A 1 95 ? 1.200 12.476 12.781 1.00 92.31 95 ALA A C 1
ATOM 756 O O . ALA A 1 95 ? 0.328 13.018 13.464 1.00 92.31 95 ALA A O 1
ATOM 757 N N . SER A 1 96 ? 1.182 12.555 11.449 1.00 91.44 96 SER A N 1
ATOM 758 C CA . SER A 1 96 ? 0.104 13.201 10.705 1.00 91.44 96 SER A CA 1
ATOM 759 C C . SER A 1 96 ? -1.187 12.395 10.783 1.00 91.44 96 SER A C 1
ATOM 761 O O . SER A 1 96 ? -2.252 13.000 10.913 1.00 91.44 96 SER A O 1
ATOM 763 N N . ALA A 1 97 ? -1.100 11.058 10.787 1.00 93.94 97 ALA A N 1
ATOM 764 C CA . ALA A 1 97 ? -2.250 10.193 11.019 1.00 93.94 97 ALA A CA 1
ATOM 765 C C . ALA A 1 97 ? -2.915 10.499 12.367 1.00 93.94 97 ALA A C 1
ATOM 767 O O . ALA A 1 97 ? -4.111 10.757 12.385 1.00 93.94 97 ALA A O 1
ATOM 768 N N . GLU A 1 98 ? -2.164 10.582 13.467 1.00 93.88 98 GLU A N 1
ATOM 769 C CA . GLU A 1 98 ? -2.712 10.945 14.782 1.00 93.88 98 GLU A CA 1
ATOM 770 C C . GLU A 1 98 ? -3.427 12.304 14.771 1.00 93.88 98 GLU A C 1
ATOM 772 O O . GLU A 1 98 ? -4.596 12.408 15.157 1.00 93.88 98 GLU A O 1
ATOM 777 N N . LYS A 1 99 ? -2.749 13.346 14.273 1.00 94.50 99 LYS A N 1
ATOM 778 C CA . LYS A 1 99 ? -3.281 14.716 14.264 1.00 94.50 99 LYS A CA 1
ATOM 779 C C . LYS A 1 99 ? -4.559 14.846 13.427 1.00 94.50 99 LYS A C 1
ATOM 781 O O . LYS A 1 99 ? -5.499 15.540 13.823 1.00 94.50 99 LYS A O 1
ATOM 786 N N . VAL A 1 100 ? -4.588 14.227 12.248 1.00 95.94 100 VAL A N 1
ATOM 787 C CA . VAL A 1 100 ? -5.726 14.325 11.322 1.00 95.94 100 VAL A CA 1
ATOM 788 C C . VAL A 1 100 ? -6.865 13.416 11.768 1.00 95.94 100 VAL A C 1
ATOM 790 O O . VAL A 1 100 ? -8.021 13.846 11.755 1.00 95.94 100 VAL A O 1
ATOM 793 N N . PHE A 1 101 ? -6.556 12.215 12.259 1.00 95.88 101 PHE A N 1
ATOM 794 C CA . PHE A 1 101 ? -7.559 11.273 12.742 1.00 95.88 101 PHE A CA 1
ATOM 795 C C . PHE A 1 101 ? -8.348 11.843 13.923 1.00 95.88 101 PHE A C 1
ATOM 797 O O . PHE A 1 101 ? -9.569 11.725 13.951 1.00 95.88 101 PHE A O 1
ATOM 804 N N . ALA A 1 102 ? -7.688 12.547 14.849 1.00 93.19 102 ALA A N 1
ATOM 805 C CA . ALA A 1 102 ? -8.360 13.178 15.985 1.00 93.19 102 ALA A CA 1
ATOM 806 C C . ALA A 1 102 ? -9.422 14.219 15.577 1.00 93.19 102 ALA A C 1
ATOM 808 O O . ALA A 1 102 ? -10.407 14.399 16.288 1.00 93.19 102 ALA A O 1
ATOM 809 N N . SER A 1 103 ? -9.233 14.905 14.444 1.00 94.88 103 SER A N 1
ATOM 810 C CA . SER A 1 103 ? -10.145 15.964 13.989 1.00 94.88 103 SER A CA 1
ATOM 811 C C . SER A 1 103 ? -11.162 15.503 12.944 1.00 94.88 103 SER A C 1
ATOM 813 O O . SER A 1 103 ? -12.265 16.040 12.894 1.00 94.88 103 SER A O 1
ATOM 815 N N . THR A 1 104 ? -10.821 14.510 12.122 1.00 96.12 104 THR A N 1
ATOM 816 C CA . THR A 1 104 ? -11.633 14.108 10.957 1.00 96.12 104 THR A CA 1
ATOM 817 C C . THR A 1 104 ? -12.044 12.638 10.964 1.00 96.12 104 THR A C 1
ATOM 819 O O . THR A 1 104 ? -12.967 12.253 10.251 1.00 96.12 104 THR A O 1
ATOM 822 N N . GLY A 1 105 ? -11.368 11.800 11.753 1.00 95.25 105 GLY A N 1
ATOM 823 C CA . GLY A 1 105 ? -11.460 10.344 11.650 1.00 95.25 105 GLY A CA 1
ATOM 824 C C . GLY A 1 105 ? -10.805 9.769 10.390 1.00 95.25 105 GLY A C 1
ATOM 825 O O . GLY A 1 105 ? -10.968 8.582 10.128 1.00 95.25 105 GLY A O 1
ATOM 826 N N . GLU A 1 106 ? -10.082 10.574 9.607 1.00 97.06 106 GLU A N 1
ATOM 827 C CA . GLU A 1 106 ? -9.392 10.128 8.398 1.00 97.06 106 GLU A CA 1
ATOM 828 C C . GLU A 1 106 ? -7.903 9.884 8.647 1.00 97.06 106 GLU A C 1
ATOM 830 O O . GLU A 1 106 ? -7.262 10.534 9.475 1.00 97.06 106 GLU A O 1
ATOM 835 N N . ILE A 1 107 ? -7.342 8.955 7.877 1.00 98.12 107 ILE A N 1
ATOM 836 C CA . ILE A 1 107 ? -5.912 8.674 7.809 1.00 98.12 107 ILE A CA 1
ATOM 837 C C . ILE A 1 107 ? -5.408 9.253 6.482 1.00 98.12 107 ILE A C 1
ATOM 839 O O . ILE A 1 107 ? -5.826 8.767 5.422 1.00 98.12 107 ILE A O 1
ATOM 843 N N . PRO A 1 108 ? -4.538 10.284 6.501 1.00 96.50 108 PRO A N 1
ATOM 844 C CA . PRO A 1 108 ? -4.038 10.920 5.287 1.00 96.50 108 PRO A CA 1
ATOM 845 C C . PRO A 1 108 ? -3.502 9.901 4.281 1.00 96.50 108 PRO A C 1
ATOM 847 O O . PRO A 1 108 ? -2.781 8.979 4.658 1.00 96.50 108 PRO A O 1
ATOM 850 N N . TRP A 1 109 ? -3.854 10.100 3.008 1.00 98.19 109 TRP A N 1
ATOM 851 C CA . TRP A 1 109 ? -3.557 9.234 1.856 1.00 98.19 109 TRP A CA 1
ATOM 852 C C . TRP A 1 109 ? -4.237 7.865 1.882 1.00 98.19 109 TRP A C 1
ATOM 854 O O . TRP A 1 109 ? -4.843 7.487 0.886 1.00 98.19 109 TRP A O 1
ATOM 864 N N . THR A 1 110 ? -4.210 7.135 2.999 1.00 98.50 110 THR A N 1
ATOM 865 C CA . THR A 1 110 ? -4.845 5.812 3.096 1.00 98.50 110 THR A CA 1
ATOM 866 C C . THR A 1 110 ? -6.360 5.902 2.911 1.00 98.50 110 THR A C 1
ATOM 868 O O . THR A 1 110 ? -6.926 5.195 2.077 1.00 98.50 110 THR A O 1
ATOM 871 N N . THR A 1 111 ? -7.028 6.802 3.642 1.00 98.62 111 THR A N 1
ATOM 872 C CA . THR A 1 111 ? -8.480 6.997 3.529 1.00 98.62 111 THR A CA 1
ATOM 873 C C . THR A 1 111 ? -8.867 7.505 2.137 1.00 98.62 111 THR A C 1
ATOM 875 O O . THR A 1 111 ? -9.839 7.021 1.558 1.00 98.62 111 THR A O 1
ATOM 878 N N . GLU A 1 112 ? -8.101 8.444 1.574 1.00 98.50 112 GLU A N 1
ATOM 879 C CA . GLU A 1 112 ? -8.301 8.954 0.209 1.00 98.50 112 GLU A CA 1
ATOM 880 C C . GLU A 1 112 ? -8.175 7.830 -0.828 1.00 98.50 112 GLU A C 1
ATOM 882 O O . GLU A 1 112 ? -9.071 7.637 -1.649 1.00 98.50 112 GLU A O 1
ATOM 887 N N . PHE A 1 113 ? -7.114 7.030 -0.747 1.00 98.75 113 PHE A N 1
ATOM 888 C CA . PHE A 1 113 ? -6.860 5.940 -1.681 1.00 98.75 113 PHE A CA 1
ATOM 889 C C . PHE A 1 113 ? -7.915 4.831 -1.591 1.00 98.75 113 PHE A C 1
ATOM 891 O O . PHE A 1 113 ? -8.382 4.343 -2.620 1.00 98.75 113 PHE A O 1
ATOM 898 N N . CYS A 1 114 ? -8.383 4.493 -0.384 1.00 98.75 114 CYS A N 1
ATOM 899 C CA . CYS A 1 114 ? -9.502 3.563 -0.204 1.00 98.75 114 CYS A CA 1
ATOM 900 C C . CYS A 1 114 ? -10.790 4.085 -0.865 1.00 98.75 114 CYS A C 1
ATOM 902 O O . CYS A 1 114 ? -11.509 3.317 -1.505 1.00 98.75 114 CYS A O 1
ATOM 904 N N . LYS A 1 115 ? -11.083 5.392 -0.756 1.00 98.69 115 LYS A N 1
ATOM 905 C CA . LYS A 1 115 ? -12.232 6.015 -1.442 1.00 98.69 115 LYS A CA 1
ATOM 906 C C . LYS A 1 115 ? -12.078 5.944 -2.964 1.00 98.69 115 LYS A C 1
ATOM 908 O O . LYS A 1 115 ? -13.029 5.562 -3.642 1.00 98.69 115 LYS A O 1
ATOM 913 N N . MET A 1 116 ? -10.888 6.243 -3.492 1.00 98.75 116 MET A N 1
ATOM 914 C CA . MET A 1 116 ? -10.592 6.121 -4.925 1.00 98.75 116 MET A CA 1
ATOM 915 C C . MET A 1 116 ? -10.776 4.682 -5.420 1.00 98.75 116 MET A C 1
ATOM 917 O O . MET A 1 116 ? -11.453 4.460 -6.420 1.00 98.75 116 MET A O 1
ATOM 921 N N . LYS A 1 117 ? -10.253 3.686 -4.692 1.00 98.62 117 LYS A N 1
ATOM 922 C CA . LYS A 1 117 ? -10.430 2.273 -5.049 1.00 98.62 117 LYS A CA 1
ATOM 923 C C . LYS A 1 117 ? -11.901 1.851 -5.059 1.00 98.62 117 LYS A C 1
ATOM 925 O O . LYS A 1 117 ? -12.317 1.108 -5.948 1.00 98.62 117 LYS A O 1
ATOM 930 N N . LYS A 1 118 ? -12.696 2.302 -4.086 1.00 98.44 118 LYS A N 1
ATOM 931 C CA . LYS A 1 118 ? -14.133 1.992 -4.021 1.00 98.44 118 LYS A CA 1
ATOM 932 C C . LYS A 1 118 ? -14.927 2.586 -5.181 1.00 98.44 118 LYS A C 1
ATOM 934 O O . LYS A 1 118 ? -15.892 1.966 -5.616 1.00 98.44 118 LYS A O 1
ATOM 939 N N . ALA A 1 119 ? -14.511 3.742 -5.699 1.00 98.56 119 ALA A N 1
ATOM 940 C CA . ALA A 1 119 ? -15.087 4.314 -6.915 1.00 98.56 119 ALA A CA 1
ATOM 941 C C . ALA A 1 119 ? -14.778 3.473 -8.171 1.00 98.56 119 ALA A C 1
ATOM 943 O O . ALA A 1 119 ? -15.452 3.615 -9.185 1.00 98.56 119 ALA A O 1
ATOM 944 N N . GLU A 1 120 ? -13.801 2.564 -8.089 1.00 98.06 120 GLU A N 1
ATOM 945 C CA . GLU A 1 120 ? -13.303 1.742 -9.192 1.00 98.06 120 GLU A CA 1
ATOM 946 C C . GLU A 1 120 ? -13.366 0.240 -8.849 1.00 98.06 120 GLU A C 1
ATOM 948 O O . GLU A 1 120 ? -12.334 -0.437 -8.734 1.00 98.06 120 GLU A O 1
ATOM 953 N N . PRO A 1 121 ? -14.570 -0.335 -8.657 1.00 95.56 121 PRO A N 1
ATOM 954 C CA . PRO A 1 121 ? -14.737 -1.715 -8.194 1.00 95.56 121 PRO A CA 1
ATOM 955 C C . PRO A 1 121 ? -14.176 -2.766 -9.167 1.00 95.56 121 PRO A C 1
ATOM 957 O O . PRO A 1 121 ? -13.881 -3.881 -8.741 1.00 95.56 121 PRO A O 1
ATOM 960 N N . GLY A 1 122 ? -13.991 -2.411 -10.445 1.00 97.00 122 GLY A N 1
ATOM 961 C CA . GLY A 1 122 ? -13.394 -3.282 -11.463 1.00 97.00 122 GLY A CA 1
ATOM 962 C C . GLY A 1 122 ? -11.891 -3.522 -11.293 1.00 97.00 122 GLY A C 1
ATOM 963 O O . GLY A 1 122 ? -11.390 -4.533 -11.774 1.00 97.00 122 GLY A O 1
ATOM 964 N N . ILE A 1 123 ? -11.175 -2.644 -10.582 1.00 98.31 123 ILE A N 1
ATOM 965 C CA . ILE A 1 123 ? -9.753 -2.848 -10.274 1.00 98.31 123 ILE A CA 1
ATOM 966 C C . ILE A 1 123 ? -9.631 -3.974 -9.243 1.00 98.31 123 ILE A C 1
ATOM 968 O O . ILE A 1 123 ? -10.260 -3.914 -8.183 1.00 98.31 123 ILE A O 1
ATOM 972 N N . ARG A 1 124 ? -8.819 -4.989 -9.545 1.00 97.50 124 ARG A N 1
ATOM 973 C CA . ARG A 1 124 ? -8.611 -6.183 -8.701 1.00 97.50 124 ARG A CA 1
ATOM 974 C C . ARG A 1 124 ? -7.139 -6.537 -8.496 1.00 97.50 124 ARG A C 1
ATOM 976 O O . ARG A 1 124 ? -6.832 -7.520 -7.856 1.00 97.50 124 ARG A O 1
ATOM 983 N N . ASN A 1 125 ? -6.230 -5.749 -9.042 1.00 98.50 125 ASN A N 1
ATOM 984 C CA . ASN A 1 125 ? -4.808 -6.057 -9.130 1.00 98.50 125 ASN A CA 1
ATOM 985 C C . ASN A 1 125 ? -3.949 -5.089 -8.299 1.00 98.50 125 ASN A C 1
ATOM 987 O O . ASN A 1 125 ? -2.814 -4.788 -8.659 1.00 98.50 125 ASN A O 1
ATOM 991 N N . ILE A 1 126 ? -4.500 -4.579 -7.192 1.00 98.75 126 ILE A N 1
ATOM 992 C CA . ILE A 1 126 ? -3.787 -3.749 -6.214 1.00 98.75 126 ILE A CA 1
ATOM 993 C C . ILE A 1 126 ? -3.843 -4.452 -4.859 1.00 98.75 126 ILE A C 1
ATOM 995 O O . ILE A 1 126 ? -4.929 -4.771 -4.378 1.00 98.75 126 ILE A O 1
ATOM 999 N N . TYR A 1 127 ? -2.677 -4.636 -4.246 1.00 98.50 127 TYR A N 1
ATOM 1000 C CA . TYR A 1 127 ? -2.486 -5.335 -2.980 1.00 98.50 127 TYR A CA 1
ATOM 1001 C C . TYR A 1 127 ? -1.850 -4.401 -1.950 1.00 98.50 127 TYR A C 1
ATOM 1003 O O . TYR A 1 127 ? -0.860 -3.737 -2.242 1.00 98.50 127 TYR A O 1
ATOM 1011 N N . MET A 1 128 ? -2.393 -4.354 -0.739 1.00 98.56 128 MET A N 1
ATOM 1012 C CA . MET A 1 128 ? -1.972 -3.454 0.336 1.00 98.56 128 MET A CA 1
ATOM 1013 C C . MET A 1 128 ? -1.026 -4.182 1.291 1.00 98.56 128 MET A C 1
ATOM 1015 O O . MET A 1 128 ? -1.448 -5.084 2.010 1.00 98.56 128 MET A O 1
ATOM 1019 N N . GLU A 1 129 ? 0.254 -3.818 1.305 1.00 97.94 129 GLU A N 1
ATOM 1020 C CA . GLU A 1 129 ? 1.266 -4.466 2.147 1.00 97.94 129 GLU A CA 1
ATOM 1021 C C . GLU A 1 129 ? 1.439 -3.718 3.480 1.00 97.94 129 GLU A C 1
ATOM 1023 O O . GLU A 1 129 ? 1.486 -2.482 3.519 1.00 97.94 129 GLU A O 1
ATOM 1028 N N . LEU A 1 130 ? 1.460 -4.472 4.586 1.00 97.50 130 LEU A N 1
ATOM 1029 C CA . LEU A 1 130 ? 1.364 -3.924 5.941 1.00 97.50 130 LEU A CA 1
ATOM 1030 C C . LEU A 1 130 ? 2.686 -3.424 6.531 1.00 97.50 130 LEU A C 1
ATOM 1032 O O . LEU A 1 130 ? 2.680 -2.343 7.107 1.00 97.50 130 LEU A O 1
ATOM 1036 N N . GLY A 1 131 ? 3.781 -4.178 6.442 1.00 96.25 131 GLY A N 1
ATOM 1037 C CA . GLY A 1 131 ? 5.130 -3.798 6.881 1.00 96.25 131 GLY A CA 1
ATOM 1038 C C . GLY A 1 131 ? 5.219 -2.839 8.071 1.00 96.25 131 GLY A C 1
ATOM 1039 O O . GLY A 1 131 ? 4.594 -3.002 9.124 1.00 96.25 131 GLY A O 1
ATOM 1040 N N . SER A 1 132 ? 5.983 -1.771 7.855 1.00 97.06 132 SER A N 1
ATOM 1041 C CA . SER A 1 132 ? 6.134 -0.651 8.785 1.00 97.06 132 SER A CA 1
ATOM 1042 C C . SER A 1 132 ? 4.812 0.039 9.138 1.00 97.06 132 SER A C 1
ATOM 1044 O O . SER A 1 132 ? 4.712 0.627 10.211 1.00 97.06 132 SER A O 1
ATOM 1046 N N . THR A 1 133 ? 3.781 -0.028 8.291 1.00 97.62 133 THR A N 1
ATOM 1047 C CA . THR A 1 133 ? 2.463 0.560 8.587 1.00 97.62 133 THR A CA 1
ATOM 1048 C C . THR A 1 133 ? 1.804 -0.123 9.774 1.00 97.62 133 THR A C 1
ATOM 1050 O O . THR A 1 133 ? 1.329 0.558 10.686 1.00 97.62 133 THR A O 1
ATOM 1053 N N . PHE A 1 134 ? 1.829 -1.456 9.820 1.00 98.06 134 PHE A N 1
ATOM 1054 C CA . PHE A 1 134 ? 1.368 -2.183 10.998 1.00 98.06 134 PHE A CA 1
ATOM 1055 C C . PHE A 1 134 ? 2.302 -1.947 12.187 1.00 98.06 134 PHE A C 1
ATOM 1057 O O . PHE A 1 134 ? 1.824 -1.582 13.260 1.00 98.06 134 PHE A O 1
ATOM 1064 N N . GLY A 1 135 ? 3.618 -2.081 11.993 1.00 96.81 135 GLY A N 1
ATOM 1065 C CA . GLY A 1 135 ? 4.605 -1.928 13.065 1.00 96.81 135 GLY A CA 1
ATOM 1066 C C . GLY A 1 135 ? 4.548 -0.571 13.785 1.00 96.81 135 GLY A C 1
ATOM 1067 O O . GLY A 1 135 ? 4.562 -0.532 15.018 1.00 96.81 135 GLY A O 1
ATOM 1068 N N . GLN A 1 136 ? 4.433 0.536 13.040 1.00 95.81 136 GLN A N 1
ATOM 1069 C CA . GLN A 1 136 ? 4.300 1.877 13.621 1.00 95.81 136 GLN A CA 1
ATOM 1070 C C . GLN A 1 136 ? 2.971 2.030 14.363 1.00 95.81 136 GLN A C 1
ATOM 1072 O O . GLN A 1 136 ? 2.962 2.411 15.527 1.00 95.81 136 GLN A O 1
ATOM 1077 N N . LEU A 1 137 ? 1.843 1.698 13.729 1.00 97.62 137 LEU A N 1
ATOM 1078 C CA . LEU A 1 137 ? 0.537 2.022 14.301 1.00 97.62 137 LEU A CA 1
ATOM 1079 C C . LEU A 1 137 ? 0.120 1.086 15.437 1.00 97.62 137 LEU A C 1
ATOM 1081 O O . LEU A 1 137 ? -0.521 1.539 16.379 1.00 97.62 137 LEU A O 1
ATOM 1085 N N . VAL A 1 138 ? 0.452 -0.208 15.385 1.00 97.25 138 VAL A N 1
ATOM 1086 C CA . VAL A 1 138 ? -0.015 -1.166 16.405 1.00 97.25 138 VAL A CA 1
ATOM 1087 C C . VAL A 1 138 ? 0.550 -0.859 17.794 1.00 97.25 138 VAL A C 1
ATOM 1089 O O . VAL A 1 138 ? -0.092 -1.152 18.801 1.00 97.25 138 VAL A O 1
ATOM 1092 N N . THR A 1 139 ? 1.744 -0.264 17.852 1.00 89.81 139 THR A N 1
ATOM 1093 C CA . THR A 1 139 ? 2.457 0.009 19.104 1.00 89.81 139 THR A CA 1
ATOM 1094 C C . THR A 1 139 ? 2.053 1.340 19.728 1.00 89.81 139 THR A C 1
ATOM 1096 O O . THR A 1 139 ? 1.852 1.400 20.939 1.00 89.81 139 THR A O 1
ATOM 1099 N N . THR A 1 140 ? 1.903 2.395 18.923 1.00 93.38 140 THR A N 1
ATOM 1100 C CA . THR A 1 140 ? 1.649 3.758 19.419 1.00 93.38 140 THR A CA 1
ATOM 1101 C C . THR A 1 140 ? 0.206 4.216 19.238 1.00 93.38 140 THR A C 1
ATOM 1103 O O . THR A 1 140 ? -0.291 4.996 20.046 1.00 93.38 140 THR A O 1
ATOM 1106 N N . HIS A 1 141 ? -0.497 3.720 18.216 1.00 96.81 141 HIS A N 1
AT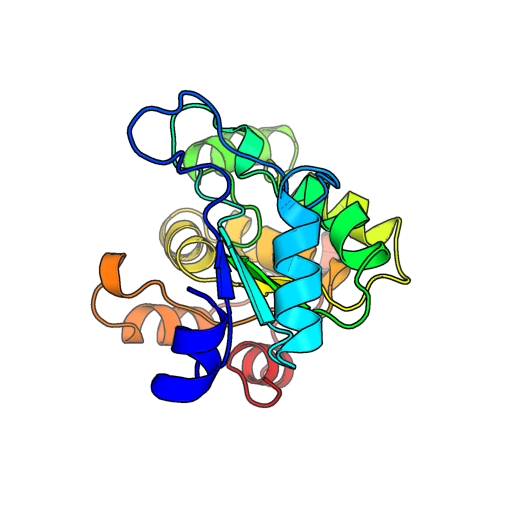OM 1107 C CA . HIS A 1 141 ? -1.826 4.203 17.824 1.00 96.81 141 HIS A CA 1
ATOM 1108 C C . HIS A 1 141 ? -2.787 3.053 17.449 1.00 96.81 141 HIS A C 1
ATOM 1110 O O . HIS A 1 141 ? -3.312 3.021 16.331 1.00 96.81 141 HIS A O 1
ATOM 1116 N N . PRO A 1 142 ? -3.076 2.098 18.358 1.00 96.50 142 PRO A N 1
ATOM 1117 C CA . PRO A 1 142 ? -3.823 0.879 18.029 1.00 96.50 142 PRO A CA 1
ATOM 1118 C C . PRO A 1 142 ? -5.240 1.137 17.489 1.00 96.50 142 PRO A C 1
ATOM 1120 O O . PRO A 1 142 ? -5.705 0.397 16.627 1.00 96.50 142 PRO A O 1
ATOM 1123 N N . ALA A 1 143 ? -5.922 2.206 17.916 1.00 96.06 143 ALA A N 1
ATOM 1124 C CA . ALA A 1 143 ? -7.224 2.576 17.350 1.00 96.06 143 ALA A CA 1
ATOM 1125 C C . ALA A 1 143 ? -7.119 2.999 15.871 1.00 96.06 143 ALA A C 1
ATOM 1127 O O . ALA A 1 143 ? -7.954 2.612 15.054 1.00 96.06 143 ALA A O 1
ATOM 1128 N N . ILE A 1 144 ? -6.060 3.734 15.513 1.00 98.06 144 ILE A N 1
ATOM 1129 C CA . ILE A 1 144 ? -5.774 4.130 14.126 1.00 98.06 144 ILE A CA 1
ATOM 1130 C C . ILE A 1 144 ? -5.367 2.901 13.312 1.00 98.06 144 ILE A C 1
ATOM 1132 O O . ILE A 1 144 ? -5.842 2.736 12.194 1.00 98.06 144 ILE A O 1
ATOM 1136 N N . CYS A 1 145 ? -4.565 1.996 13.884 1.00 98.44 145 CYS A N 1
ATOM 1137 C CA . CYS A 1 145 ? -4.222 0.714 13.263 1.00 98.44 145 CYS A CA 1
ATOM 1138 C C . CYS A 1 145 ? -5.478 -0.105 12.915 1.00 98.44 145 CYS A C 1
ATOM 1140 O O . CYS A 1 145 ? -5.631 -0.566 11.785 1.00 98.44 145 CYS A O 1
ATOM 1142 N N . ALA A 1 146 ? -6.413 -0.234 13.863 1.00 98.19 146 ALA A N 1
ATOM 1143 C CA . ALA A 1 146 ? -7.673 -0.938 13.646 1.00 98.19 146 ALA A CA 1
ATOM 1144 C C . ALA A 1 146 ? -8.542 -0.259 12.580 1.00 98.19 146 ALA A C 1
ATOM 1146 O O . ALA A 1 146 ? -9.113 -0.943 11.730 1.00 98.19 146 ALA A O 1
ATOM 1147 N N . HIS A 1 147 ? -8.613 1.075 12.592 1.00 98.31 147 HIS A N 1
ATOM 1148 C CA . HIS A 1 147 ? -9.341 1.826 11.576 1.00 98.31 147 HIS A CA 1
ATOM 1149 C C . HIS A 1 147 ? -8.717 1.664 10.182 1.00 98.31 147 HIS A C 1
ATOM 1151 O O . HIS A 1 147 ? -9.449 1.419 9.227 1.00 98.31 147 HIS A O 1
ATOM 1157 N N . LEU A 1 148 ? -7.385 1.725 10.069 1.00 98.56 148 LEU A N 1
ATOM 1158 C CA . LEU A 1 148 ? -6.647 1.506 8.823 1.00 98.56 148 LEU A CA 1
ATOM 1159 C C . LEU A 1 148 ? -6.931 0.120 8.245 1.00 98.56 148 LEU A C 1
ATOM 1161 O O . LEU A 1 148 ? -7.321 0.014 7.085 1.00 98.56 148 LEU A O 1
ATOM 1165 N N . LEU A 1 149 ? -6.772 -0.929 9.060 1.00 98.56 149 LEU A N 1
ATOM 1166 C CA . LEU A 1 149 ? -7.035 -2.311 8.650 1.00 98.56 149 LEU A CA 1
ATOM 1167 C C . LEU A 1 149 ? -8.487 -2.483 8.190 1.00 98.56 149 LEU A C 1
ATOM 1169 O O . LEU A 1 149 ? -8.731 -3.091 7.151 1.00 98.56 149 LEU A O 1
ATOM 1173 N N . GLY A 1 150 ? -9.439 -1.893 8.919 1.00 98.38 150 GLY A N 1
ATOM 1174 C CA . GLY A 1 150 ? -10.847 -1.875 8.529 1.00 98.38 150 GLY A CA 1
ATOM 1175 C C . GLY A 1 150 ? -11.075 -1.228 7.161 1.00 98.38 150 GLY A C 1
ATOM 1176 O O . GLY A 1 150 ? -11.743 -1.821 6.318 1.00 98.38 150 GLY A O 1
ATOM 1177 N N . GLN A 1 151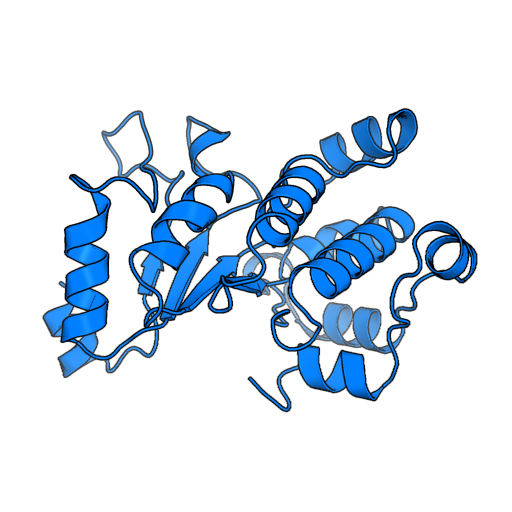 ? -10.478 -0.057 6.906 1.00 98.62 151 GLN A N 1
ATOM 1178 C CA . GLN A 1 151 ? -10.612 0.647 5.625 1.00 98.62 151 GLN A CA 1
ATOM 1179 C C . GLN A 1 151 ? -10.030 -0.141 4.449 1.00 98.62 151 GLN A C 1
ATOM 1181 O O . GLN A 1 151 ? -10.687 -0.241 3.412 1.00 98.62 151 GLN A O 1
ATOM 1186 N N . ILE A 1 152 ? -8.820 -0.694 4.592 1.00 98.56 152 ILE A N 1
ATOM 1187 C CA . ILE A 1 152 ? -8.172 -1.408 3.484 1.00 98.56 152 ILE A CA 1
ATOM 1188 C C . ILE A 1 152 ? -8.858 -2.749 3.200 1.00 98.56 152 ILE A C 1
ATOM 1190 O O . ILE A 1 152 ? -9.053 -3.082 2.036 1.00 98.56 152 ILE A O 1
ATOM 1194 N N . ILE A 1 153 ? -9.304 -3.484 4.226 1.00 98.12 153 ILE A N 1
ATOM 1195 C CA . ILE A 1 153 ? -10.039 -4.744 4.030 1.00 98.12 153 ILE A CA 1
ATOM 1196 C C . ILE A 1 153 ? -11.385 -4.470 3.355 1.00 98.12 153 ILE A C 1
ATOM 1198 O O . ILE A 1 153 ? -11.765 -5.189 2.439 1.00 98.12 153 ILE A O 1
ATOM 1202 N N . ASP A 1 154 ? -12.085 -3.409 3.753 1.00 98.19 154 ASP A N 1
ATOM 1203 C CA . ASP A 1 154 ? -13.366 -3.028 3.152 1.00 98.19 154 ASP A CA 1
ATOM 1204 C C . ASP A 1 154 ? -13.220 -2.504 1.707 1.00 98.19 154 ASP A C 1
ATOM 1206 O O . ASP A 1 154 ? -14.104 -2.696 0.875 1.00 98.19 154 ASP A O 1
ATOM 1210 N N . ALA A 1 155 ? -12.103 -1.849 1.367 1.00 98.38 155 ALA A N 1
ATOM 1211 C CA . ALA A 1 155 ? -11.872 -1.317 0.019 1.00 98.38 155 ALA A CA 1
ATOM 1212 C C . ALA A 1 155 ? -11.268 -2.333 -0.970 1.00 98.38 155 ALA A C 1
ATOM 1214 O O . ALA A 1 155 ? -11.604 -2.295 -2.157 1.00 98.38 155 ALA A O 1
ATOM 1215 N N . PHE A 1 156 ? -10.372 -3.208 -0.506 1.00 97.81 156 PHE A N 1
ATOM 1216 C CA . PHE A 1 156 ? -9.595 -4.117 -1.358 1.00 97.81 156 PHE A CA 1
ATOM 1217 C C . PHE A 1 156 ? -9.965 -5.593 -1.164 1.00 97.81 156 PHE A C 1
ATOM 1219 O O . PHE A 1 156 ? -9.809 -6.377 -2.095 1.00 97.81 156 PHE A O 1
ATOM 1226 N N . GLY A 1 157 ? -10.518 -5.960 -0.008 1.00 96.69 157 GLY A N 1
ATOM 1227 C CA . GLY A 1 157 ? -10.714 -7.349 0.403 1.00 96.69 157 GLY A CA 1
ATOM 1228 C C . GLY A 1 157 ? -9.538 -7.869 1.230 1.00 96.69 157 GLY A C 1
ATOM 1229 O O . GLY A 1 157 ? -8.392 -7.461 1.047 1.00 96.69 157 GLY A O 1
ATOM 1230 N N . ALA A 1 158 ? -9.816 -8.784 2.162 1.00 96.06 158 ALA A N 1
ATOM 1231 C CA . ALA A 1 158 ? -8.784 -9.400 3.004 1.00 96.06 158 ALA A CA 1
ATOM 1232 C C . ALA A 1 158 ? -7.762 -10.228 2.200 1.00 96.06 158 ALA A C 1
ATOM 1234 O O . ALA A 1 158 ? -6.622 -10.376 2.625 1.00 96.06 158 ALA A O 1
ATOM 1235 N N . ASP A 1 159 ? -8.162 -10.728 1.032 1.00 94.75 159 ASP A N 1
ATOM 1236 C CA . ASP A 1 159 ? -7.324 -11.435 0.062 1.00 94.75 159 ASP A CA 1
ATOM 1237 C C . ASP A 1 159 ? -6.374 -10.512 -0.722 1.00 94.75 159 ASP A C 1
ATOM 1239 O O . ASP A 1 159 ? -5.481 -10.998 -1.409 1.00 94.75 159 ASP A O 1
ATOM 1243 N N . HIS A 1 160 ? -6.527 -9.191 -0.585 1.00 96.75 160 HIS A N 1
ATOM 1244 C CA . HIS A 1 160 ? -5.660 -8.179 -1.192 1.00 96.75 160 HIS A CA 1
ATOM 1245 C C . HIS A 1 160 ? -4.860 -7.396 -0.144 1.00 96.75 160 HIS A C 1
ATOM 1247 O O . HIS A 1 160 ? -4.330 -6.325 -0.431 1.00 96.75 160 HIS A O 1
ATOM 1253 N N . VAL A 1 161 ? -4.757 -7.915 1.081 1.00 97.75 161 VAL A N 1
ATOM 1254 C CA . VAL A 1 161 ? -3.911 -7.355 2.139 1.00 97.75 161 VAL A CA 1
ATOM 1255 C C . VAL A 1 161 ? -2.787 -8.341 2.433 1.00 97.75 161 VAL A C 1
ATOM 1257 O O . VAL A 1 161 ? -3.038 -9.496 2.766 1.00 97.75 161 VAL A O 1
ATOM 1260 N N . LEU A 1 162 ? -1.544 -7.882 2.313 1.00 96.94 162 LEU A N 1
ATOM 1261 C CA . LEU A 1 162 ? -0.347 -8.711 2.416 1.00 96.94 162 LEU A CA 1
ATOM 1262 C C . LEU A 1 162 ? 0.380 -8.460 3.734 1.00 96.94 162 LEU A C 1
ATOM 1264 O O . LEU A 1 162 ? 0.652 -7.316 4.112 1.00 96.94 162 LEU A O 1
ATOM 1268 N N . TRP A 1 163 ? 0.746 -9.543 4.414 1.00 97.12 163 TRP A N 1
ATOM 1269 C CA . TRP A 1 163 ? 1.626 -9.466 5.568 1.00 97.12 163 TRP A CA 1
ATOM 1270 C C . TRP A 1 163 ? 3.067 -9.147 5.160 1.00 97.12 163 TRP A C 1
ATOM 1272 O O . TRP A 1 163 ? 3.656 -9.792 4.294 1.00 97.12 163 TRP A O 1
ATOM 1282 N N . GLY A 1 164 ? 3.664 -8.206 5.880 1.00 95.38 164 GLY A N 1
ATOM 1283 C CA . GLY A 1 164 ? 5.092 -7.942 5.878 1.00 95.38 164 GLY A CA 1
ATOM 1284 C C . GLY A 1 164 ? 5.484 -7.290 7.196 1.00 95.38 164 GLY A C 1
ATOM 1285 O O . GLY A 1 164 ? 4.629 -6.848 7.963 1.00 95.38 164 GLY A O 1
ATOM 1286 N N . THR A 1 165 ? 6.780 -7.285 7.499 1.00 96.12 165 THR A N 1
ATOM 1287 C CA . THR A 1 165 ? 7.292 -6.813 8.798 1.00 96.12 165 THR A CA 1
ATOM 1288 C C . THR A 1 165 ? 8.336 -5.723 8.682 1.00 96.12 165 THR A C 1
ATOM 1290 O O . THR A 1 165 ? 8.685 -5.130 9.697 1.00 96.12 165 THR A O 1
ATOM 1293 N N . ASP A 1 166 ? 8.895 -5.494 7.490 1.00 95.69 166 ASP A N 1
ATOM 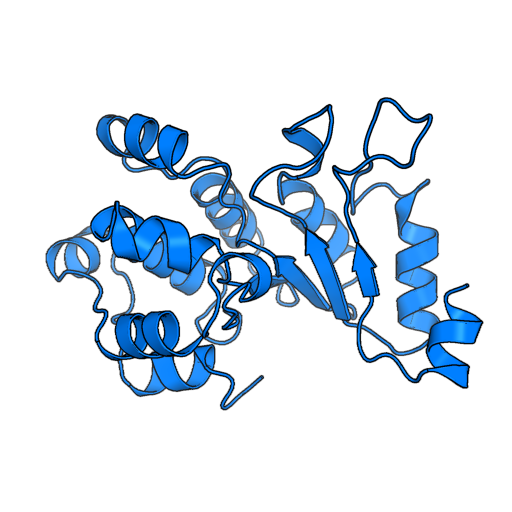1294 C CA . ASP A 1 166 ? 10.022 -4.580 7.297 1.00 95.69 166 ASP A CA 1
ATOM 1295 C C . ASP A 1 166 ? 11.146 -4.788 8.332 1.00 95.69 166 ASP A C 1
ATOM 1297 O O . ASP A 1 166 ? 11.708 -3.850 8.895 1.00 95.69 166 ASP A O 1
ATOM 1301 N N . SER A 1 167 ? 11.481 -6.054 8.607 1.00 95.12 167 SER A N 1
ATOM 1302 C CA . SER A 1 167 ? 12.379 -6.463 9.699 1.00 95.12 167 SER A CA 1
ATOM 1303 C C . SER A 1 167 ? 13.765 -5.811 9.695 1.00 95.12 167 SER A C 1
ATOM 1305 O O . SER A 1 167 ? 14.413 -5.771 10.737 1.00 95.12 167 SER A O 1
ATOM 1307 N N . ILE A 1 168 ? 14.211 -5.239 8.575 1.00 93.69 168 ILE A N 1
ATOM 1308 C CA . ILE A 1 168 ? 15.424 -4.412 8.540 1.00 93.69 168 ILE A CA 1
ATOM 1309 C C . ILE A 1 168 ? 15.354 -3.217 9.513 1.00 93.69 168 ILE A C 1
ATOM 1311 O O . ILE A 1 168 ? 16.380 -2.825 10.059 1.00 93.69 168 ILE A O 1
ATOM 1315 N N . TRP A 1 169 ? 14.155 -2.685 9.781 1.00 93.12 169 TRP A N 1
ATOM 1316 C CA . TRP A 1 169 ? 13.916 -1.558 10.692 1.00 93.12 169 TRP A CA 1
ATOM 1317 C C . TRP A 1 169 ? 13.508 -1.984 12.106 1.00 93.12 169 TRP A C 1
ATOM 1319 O O . TRP A 1 169 ? 13.693 -1.223 13.052 1.00 93.12 169 TRP A O 1
ATOM 1329 N N . TYR A 1 170 ? 12.961 -3.192 12.261 1.00 93.12 170 TYR A N 1
ATOM 1330 C CA . TYR A 1 170 ? 12.337 -3.646 13.513 1.00 93.12 170 TYR A CA 1
ATOM 1331 C C . TYR A 1 170 ? 13.019 -4.857 14.157 1.00 93.12 170 TYR A C 1
ATOM 1333 O O . TYR A 1 170 ? 12.553 -5.357 15.184 1.00 93.12 170 TYR A O 1
ATOM 1341 N N . GLY A 1 171 ? 14.100 -5.357 13.556 1.00 94.12 171 GLY A N 1
ATOM 1342 C CA . GLY A 1 171 ? 14.766 -6.580 13.980 1.00 94.12 171 GLY A CA 1
ATOM 1343 C C . GLY A 1 171 ? 13.880 -7.809 13.770 1.00 94.12 171 GLY A C 1
ATOM 1344 O O . GLY A 1 171 ? 13.298 -8.012 12.702 1.00 94.12 171 GLY A O 1
ATOM 1345 N N . THR A 1 172 ? 13.789 -8.660 14.795 1.00 94.94 172 THR A N 1
ATOM 1346 C CA . THR A 1 172 ? 13.021 -9.909 14.707 1.00 94.94 172 THR A CA 1
ATOM 1347 C C . THR A 1 172 ? 11.560 -9.656 14.298 1.00 94.94 172 THR A C 1
ATOM 1349 O O . THR A 1 172 ? 10.898 -8.805 14.893 1.00 94.94 172 THR A O 1
ATOM 1352 N N . PRO A 1 173 ? 11.010 -10.402 13.319 1.00 95.94 173 PRO A N 1
ATOM 1353 C CA . PRO A 1 173 ? 9.606 -10.268 12.920 1.00 95.94 173 PRO A CA 1
ATOM 1354 C C . PRO A 1 173 ? 8.628 -10.772 13.995 1.00 95.94 173 PRO A C 1
ATOM 1356 O O . PRO A 1 173 ? 7.434 -10.478 13.930 1.00 95.94 173 PRO A O 1
ATOM 1359 N N . GLN A 1 174 ? 9.116 -11.538 14.979 1.00 96.62 174 GLN A N 1
ATOM 1360 C CA . GLN A 1 174 ? 8.290 -12.300 15.916 1.00 96.62 174 GLN A CA 1
ATOM 1361 C C . GLN A 1 174 ? 7.291 -11.426 16.682 1.00 96.62 174 GLN A C 1
ATOM 1363 O O . GLN A 1 174 ? 6.130 -11.805 16.828 1.00 96.62 174 GLN A O 1
ATOM 1368 N N . TRP A 1 175 ? 7.708 -10.242 17.139 1.00 96.69 175 TRP A N 1
ATOM 1369 C CA . TRP A 1 175 ? 6.837 -9.374 17.932 1.00 96.69 175 TRP A CA 1
ATOM 1370 C C . TRP A 1 175 ? 5.650 -8.840 17.116 1.00 96.69 175 TRP A C 1
ATOM 1372 O O . TRP A 1 175 ? 4.540 -8.767 17.641 1.00 96.69 175 TRP A O 1
ATOM 1382 N N . GLN A 1 176 ? 5.846 -8.537 15.825 1.00 97.50 176 GLN A N 1
ATOM 1383 C CA . GLN A 1 176 ? 4.769 -8.085 14.934 1.00 97.50 176 GLN A CA 1
ATOM 1384 C C . GLN A 1 176 ? 3.788 -9.218 14.649 1.00 97.50 176 GLN A C 1
ATOM 1386 O O . GLN A 1 176 ? 2.578 -9.019 14.736 1.00 97.50 176 GLN A O 1
ATOM 1391 N N . ILE A 1 177 ? 4.303 -10.422 14.378 1.00 96.31 177 ILE A N 1
ATOM 1392 C CA . ILE A 1 177 ? 3.479 -11.618 14.154 1.00 96.31 177 ILE A CA 1
ATOM 1393 C C . ILE A 1 177 ? 2.602 -11.881 15.381 1.00 96.31 177 ILE A C 1
ATOM 1395 O O . ILE A 1 177 ? 1.395 -12.094 15.270 1.00 96.31 177 ILE A O 1
ATOM 1399 N N . GLU A 1 178 ? 3.192 -11.840 16.572 1.00 97.00 178 GLU A N 1
ATOM 1400 C CA . GLU A 1 178 ? 2.463 -12.027 17.819 1.00 97.00 178 GLU A CA 1
ATOM 1401 C C . GLU A 1 178 ? 1.431 -10.934 18.091 1.00 97.00 178 GLU A C 1
ATOM 1403 O O . GLU A 1 178 ? 0.311 -11.245 18.514 1.00 97.00 178 GLU A O 1
ATOM 1408 N N . ALA A 1 179 ? 1.785 -9.673 17.832 1.00 97.44 179 ALA A N 1
ATOM 1409 C CA . ALA A 1 179 ? 0.863 -8.556 17.944 1.00 97.44 179 ALA A CA 1
ATOM 1410 C C . ALA A 1 179 ? -0.342 -8.767 17.020 1.00 97.44 179 ALA A C 1
ATOM 1412 O O . ALA A 1 179 ? -1.470 -8.784 17.506 1.00 97.44 179 ALA A O 1
ATOM 1413 N N . PHE A 1 180 ? -0.132 -9.044 15.728 1.00 97.69 180 PHE A N 1
ATOM 1414 C CA . PHE A 1 180 ? -1.225 -9.232 14.768 1.00 97.69 180 PHE A CA 1
ATOM 1415 C C . PHE A 1 180 ? -2.102 -10.448 15.096 1.00 97.69 180 PHE A C 1
ATOM 1417 O O . PHE A 1 180 ? -3.335 -10.377 15.045 1.00 97.69 180 PHE A O 1
ATOM 1424 N N . ARG A 1 181 ? -1.500 -11.556 15.554 1.00 95.94 181 ARG A N 1
ATOM 1425 C CA . ARG A 1 181 ? -2.249 -12.735 16.027 1.00 95.94 181 ARG A CA 1
ATOM 1426 C C . ARG A 1 181 ? -3.225 -12.395 17.154 1.00 95.94 181 ARG A C 1
ATOM 1428 O O . ARG A 1 181 ? -4.337 -12.925 17.154 1.00 95.94 181 ARG A O 1
ATOM 1435 N N . ARG A 1 182 ? -2.855 -11.496 18.071 1.00 96.25 182 ARG A N 1
ATOM 1436 C CA . ARG A 1 182 ? -3.699 -11.059 19.203 1.00 96.25 182 ARG A CA 1
ATOM 1437 C C . ARG A 1 182 ? -4.621 -9.888 18.852 1.00 96.25 182 ARG A C 1
ATOM 1439 O O . ARG A 1 182 ? -5.688 -9.772 19.442 1.00 96.25 182 ARG A O 1
ATOM 1446 N N . PHE A 1 183 ? -4.235 -9.062 17.883 1.00 97.56 183 PHE A N 1
ATOM 1447 C CA . PHE A 1 183 ? -4.913 -7.815 17.540 1.00 97.56 183 PHE A CA 1
ATOM 1448 C C . PHE A 1 183 ? -6.367 -8.032 17.109 1.00 97.56 183 PHE A C 1
ATOM 1450 O O . PHE A 1 183 ? -6.664 -8.958 16.361 1.00 97.56 183 PHE A O 1
ATOM 1457 N N . GLN A 1 184 ? -7.285 -7.187 17.559 1.00 96.25 184 GLN A N 1
ATOM 1458 C CA . GLN A 1 184 ? -8.696 -7.238 17.176 1.00 96.25 184 GLN A CA 1
ATOM 1459 C C . GLN A 1 184 ? -9.156 -5.830 16.828 1.00 96.25 184 GLN A C 1
ATOM 1461 O O . GLN A 1 184 ? -8.671 -4.864 17.414 1.00 96.25 184 GLN A O 1
ATOM 1466 N N . VAL A 1 185 ? -10.097 -5.716 15.891 1.00 96.75 185 VAL A N 1
ATOM 1467 C CA . VAL A 1 185 ? -10.775 -4.439 15.648 1.00 96.75 185 VAL A CA 1
ATOM 1468 C C . VAL A 1 185 ? -11.749 -4.214 16.811 1.00 96.75 185 VAL A C 1
ATOM 1470 O O . VAL A 1 185 ? -12.571 -5.097 17.069 1.00 96.75 185 VAL A O 1
ATOM 1473 N N . PRO A 1 186 ? -11.659 -3.082 17.530 1.00 96.25 186 PRO A N 1
ATOM 1474 C CA . PRO A 1 186 ? -12.610 -2.726 18.578 1.00 96.25 186 PRO A CA 1
ATOM 1475 C C . PRO A 1 186 ? -14.071 -2.769 18.101 1.00 96.25 186 PRO A C 1
ATOM 1477 O O . PRO A 1 186 ? -14.376 -2.411 16.960 1.00 96.25 186 PRO A O 1
ATOM 1480 N N . GLY A 1 187 ? -14.977 -3.220 18.975 1.00 96.62 187 GLY A N 1
ATOM 1481 C CA . GLY A 1 187 ? -16.392 -3.421 18.638 1.00 96.62 187 GLY A CA 1
ATOM 1482 C C . GLY A 1 187 ? -17.111 -2.137 18.215 1.00 96.62 187 GLY A C 1
ATOM 1483 O O . GLY A 1 187 ? -17.893 -2.155 17.271 1.00 96.62 187 GLY A O 1
ATOM 1484 N N . ASP A 1 188 ? -16.774 -1.006 18.830 1.00 96.56 188 ASP A N 1
ATOM 1485 C CA . ASP A 1 188 ? -17.288 0.319 18.473 1.00 96.56 188 ASP A CA 1
ATOM 1486 C C . ASP A 1 188 ? -16.902 0.731 17.042 1.00 96.56 188 ASP A C 1
ATOM 1488 O O . ASP A 1 188 ? -17.730 1.273 16.305 1.00 96.56 188 ASP A O 1
ATOM 1492 N N . LEU A 1 189 ? -15.675 0.422 16.601 1.00 95.81 189 LEU A N 1
ATOM 1493 C CA . LEU A 1 189 ? -15.253 0.652 15.217 1.00 95.81 189 LEU A CA 1
ATOM 1494 C C . LEU A 1 189 ? -15.989 -0.266 14.236 1.00 95.81 189 LEU A C 1
ATOM 1496 O O . LEU A 1 189 ? -16.401 0.202 13.171 1.00 95.81 189 LEU A O 1
ATOM 1500 N N . ILE A 1 190 ? -16.195 -1.539 14.593 1.00 96.81 190 ILE A N 1
ATOM 1501 C CA . ILE A 1 190 ? -17.000 -2.481 13.796 1.00 96.81 190 ILE A CA 1
ATOM 1502 C C . ILE A 1 190 ? -18.429 -1.954 13.647 1.00 96.81 190 ILE A C 1
ATOM 1504 O O . ILE A 1 190 ? -18.948 -1.877 12.536 1.00 96.81 190 ILE A O 1
ATOM 1508 N N . GLU A 1 191 ? -19.070 -1.540 14.736 1.00 97.06 191 GLU A N 1
ATOM 1509 C CA . GLU A 1 191 ? -20.452 -1.062 14.713 1.00 97.06 191 GLU A CA 1
ATOM 1510 C C . GLU A 1 191 ? -20.611 0.235 13.918 1.00 97.06 191 GLU A C 1
ATOM 1512 O O . GLU A 1 191 ? -21.539 0.346 13.106 1.00 97.06 191 GLU A O 1
ATOM 1517 N N . LYS A 1 192 ? -19.702 1.194 14.127 1.00 96.62 192 LYS A N 1
ATOM 1518 C CA . LYS A 1 192 ? -19.736 2.518 13.498 1.00 96.62 192 LYS A CA 1
ATOM 1519 C C . LYS A 1 192 ? -19.449 2.461 12.001 1.00 96.62 192 LYS A C 1
ATOM 1521 O O . LYS A 1 192 ? -20.148 3.107 11.227 1.00 96.62 192 LYS A O 1
ATOM 1526 N N . HIS A 1 193 ? -18.425 1.710 11.597 1.00 96.44 193 HIS A N 1
ATOM 1527 C CA . HIS A 1 193 ? -17.942 1.695 10.214 1.00 96.44 193 HIS A CA 1
ATOM 1528 C C . HIS A 1 193 ? -18.345 0.447 9.426 1.00 96.44 193 HIS A C 1
ATOM 1530 O O . HIS A 1 193 ? -18.079 0.381 8.232 1.00 96.44 193 HIS A O 1
ATOM 1536 N N . LYS A 1 194 ? -19.006 -0.522 10.074 1.00 97.44 194 LY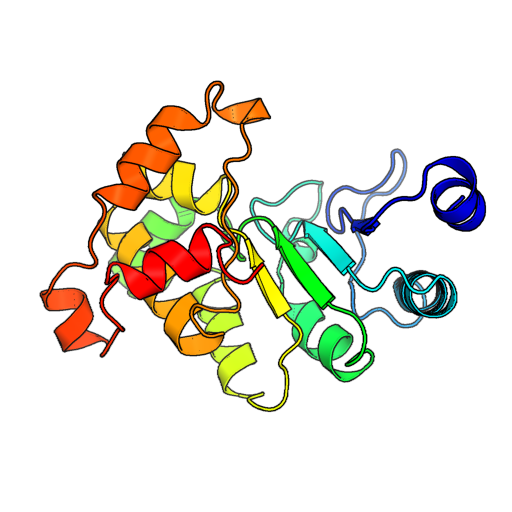S A N 1
ATOM 1537 C CA . LYS A 1 194 ? -19.381 -1.822 9.493 1.00 97.44 194 LYS A CA 1
ATOM 1538 C C . LYS A 1 194 ? -18.176 -2.635 9.016 1.00 97.44 194 LYS A C 1
ATOM 1540 O O . LYS A 1 194 ? -18.281 -3.404 8.068 1.00 97.44 194 LYS A O 1
ATOM 1545 N N . TYR A 1 195 ? -17.039 -2.480 9.694 1.00 97.62 195 TYR A N 1
ATOM 1546 C CA . TYR A 1 195 ? -15.832 -3.226 9.362 1.00 97.62 195 TYR A CA 1
ATOM 1547 C C . TYR A 1 195 ? -15.988 -4.721 9.620 1.00 97.62 195 TYR A C 1
ATOM 1549 O O . TYR A 1 195 ? -16.601 -5.149 10.598 1.00 97.62 195 TYR A O 1
ATOM 1557 N N . GLN A 1 196 ? -15.360 -5.516 8.758 1.00 94.94 196 GLN A N 1
ATOM 1558 C CA . GLN A 1 196 ? -15.217 -6.945 8.974 1.00 94.94 196 GLN A CA 1
ATOM 1559 C C . GLN A 1 196 ? -14.325 -7.205 10.206 1.00 94.94 196 GLN A C 1
ATOM 1561 O O . GLN A 1 196 ? -13.225 -6.652 10.292 1.00 94.94 196 GLN A O 1
ATOM 1566 N N . PRO A 1 197 ? -14.741 -8.067 11.151 1.00 96.62 197 PRO A N 1
ATOM 1567 C CA . PRO A 1 197 ? -13.876 -8.488 12.249 1.00 96.62 197 PRO A CA 1
ATOM 1568 C C . PRO A 1 197 ? -12.645 -9.256 11.744 1.00 96.62 197 PRO A C 1
ATOM 1570 O O . PRO A 1 197 ? -12.742 -10.054 10.809 1.00 96.62 197 PRO A O 1
ATOM 1573 N N . LEU A 1 198 ? -11.501 -9.104 12.422 1.00 96.69 198 LEU A N 1
ATOM 1574 C CA . LEU A 1 198 ? -10.286 -9.891 12.163 1.00 96.69 198 LEU A CA 1
ATOM 1575 C C . LEU A 1 198 ? -10.415 -11.306 12.747 1.00 96.69 198 LEU A C 1
ATOM 1577 O O . LEU A 1 198 ? -9.736 -11.685 13.706 1.00 96.69 198 LEU A O 1
ATOM 1581 N N . THR A 1 199 ? -11.318 -12.091 12.163 1.00 96.12 199 THR A N 1
ATOM 1582 C CA . THR A 1 199 ? -11.474 -13.514 12.475 1.00 96.12 199 THR A CA 1
ATOM 1583 C C . THR A 1 199 ? -10.189 -14.283 12.165 1.00 96.12 199 THR A C 1
ATOM 1585 O O . THR A 1 199 ? -9.282 -13.788 11.490 1.00 96.12 199 THR A O 1
ATOM 1588 N N . ARG A 1 200 ? -10.105 -15.523 12.654 1.00 94.62 200 ARG A N 1
ATOM 1589 C CA . ARG A 1 200 ? -8.973 -16.406 12.363 1.00 94.62 200 ARG A CA 1
ATOM 1590 C C . ARG A 1 200 ? -8.738 -16.546 10.855 1.00 94.62 200 ARG A C 1
ATOM 1592 O O . ARG A 1 200 ? -7.617 -16.320 10.416 1.00 94.62 200 ARG A O 1
ATOM 1599 N N . ASP A 1 201 ? -9.791 -16.810 10.088 1.00 94.25 201 ASP A N 1
ATOM 1600 C CA . ASP A 1 201 ? -9.712 -17.007 8.638 1.00 94.25 201 ASP A CA 1
ATOM 1601 C C . ASP A 1 201 ? -9.214 -15.752 7.908 1.00 94.25 201 ASP A C 1
ATOM 1603 O O . ASP A 1 201 ? -8.407 -15.846 6.987 1.00 94.25 201 ASP A O 1
ATOM 1607 N N . VAL A 1 202 ? -9.646 -14.561 8.342 1.00 95.94 202 VAL A N 1
ATOM 1608 C CA . VAL A 1 202 ? -9.167 -13.281 7.786 1.00 95.94 202 VAL A CA 1
ATOM 1609 C C . VAL A 1 202 ? -7.675 -13.100 8.050 1.00 95.94 202 VAL A C 1
ATOM 1611 O O . VAL A 1 202 ? -6.921 -12.741 7.150 1.00 95.94 202 VAL A O 1
ATOM 1614 N N . LYS A 1 203 ? -7.219 -13.382 9.275 1.00 96.19 203 LYS A N 1
ATOM 1615 C CA . LYS A 1 203 ? -5.794 -13.280 9.616 1.00 96.19 203 LYS A CA 1
ATOM 1616 C C . LYS A 1 203 ? -4.947 -14.306 8.875 1.00 96.19 203 LYS A C 1
ATOM 1618 O O . LYS A 1 203 ? -3.834 -13.987 8.479 1.00 96.19 203 LYS A O 1
ATOM 1623 N N . GLU A 1 204 ? -5.459 -15.520 8.696 1.00 94.00 204 GLU A N 1
ATOM 1624 C CA . GLU A 1 204 ? -4.799 -16.575 7.925 1.00 94.00 204 GLU A CA 1
ATOM 1625 C C . GLU A 1 204 ? -4.619 -16.164 6.456 1.00 94.00 204 GLU A C 1
ATOM 1627 O O . GLU A 1 204 ? -3.535 -16.356 5.907 1.00 94.00 204 GLU A O 1
ATOM 1632 N N . GLN A 1 205 ? -5.621 -15.518 5.846 1.00 93.75 205 GLN A N 1
ATOM 1633 C CA . GLN A 1 205 ? -5.491 -14.942 4.501 1.00 93.75 205 GLN A CA 1
ATOM 1634 C C . GLN A 1 205 ? -4.372 -13.902 4.435 1.00 93.75 205 GLN A C 1
ATOM 1636 O O . GLN A 1 205 ? -3.480 -14.034 3.602 1.00 93.75 205 GLN A O 1
ATOM 1641 N N . ILE A 1 206 ? -4.368 -12.939 5.361 1.00 96.00 206 ILE A N 1
ATOM 1642 C CA . ILE A 1 206 ? -3.367 -11.863 5.398 1.00 96.00 206 ILE A CA 1
ATOM 1643 C C . ILE A 1 206 ? -1.953 -12.414 5.634 1.00 96.00 206 ILE A C 1
ATOM 1645 O O . ILE A 1 206 ? -1.000 -11.958 5.007 1.00 96.00 206 ILE A O 1
ATOM 1649 N N . PHE A 1 207 ? -1.801 -13.427 6.496 1.00 94.06 207 PHE A N 1
ATOM 1650 C CA . PHE A 1 207 ? -0.518 -14.104 6.725 1.00 94.06 207 PHE A CA 1
ATOM 1651 C C . PHE A 1 207 ? -0.016 -14.928 5.531 1.00 94.06 207 PHE A C 1
ATOM 1653 O O . PHE A 1 207 ? 1.117 -15.406 5.573 1.00 94.06 207 PHE A O 1
ATOM 1660 N N . GLY A 1 208 ? -0.819 -15.086 4.478 1.00 82.75 208 GLY A N 1
ATOM 1661 C CA . GLY A 1 208 ? -0.373 -15.674 3.223 1.00 82.75 208 GLY A CA 1
ATOM 1662 C C . GLY A 1 208 ? -0.779 -17.126 2.997 1.00 82.75 208 GLY A C 1
ATOM 1663 O O . GLY A 1 208 ? -0.223 -17.765 2.114 1.00 82.75 208 GLY A O 1
ATOM 1664 N N . LEU A 1 209 ? -1.789 -17.662 3.701 1.00 70.06 209 LEU A N 1
ATOM 1665 C CA . LEU A 1 209 ? -2.370 -18.971 3.332 1.00 70.06 209 LEU A CA 1
ATOM 1666 C C . LEU A 1 209 ? -3.013 -18.974 1.928 1.00 70.06 209 LEU A C 1
ATOM 1668 O O . LEU A 1 209 ? -3.378 -20.038 1.430 1.00 70.06 209 LEU A O 1
ATOM 1672 N N . LYS A 1 210 ? -3.155 -17.800 1.296 1.00 51.50 210 LYS A N 1
ATOM 1673 C CA . LYS A 1 210 ? -3.636 -17.616 -0.081 1.00 51.50 210 LYS A CA 1
ATOM 1674 C C . LYS A 1 210 ? -2.756 -16.673 -0.930 1.00 51.50 210 LYS A C 1
ATOM 1676 O O . LYS A 1 210 ? -3.244 -16.206 -1.956 1.00 51.50 210 LYS A O 1
ATOM 1681 N N . ALA A 1 211 ? -1.532 -16.360 -0.485 1.00 48.19 211 ALA A N 1
ATOM 1682 C CA . ALA A 1 211 ? -0.613 -15.426 -1.156 1.00 48.19 211 ALA A CA 1
ATOM 1683 C C . ALA A 1 211 ? 0.375 -16.131 -2.098 1.00 48.19 211 ALA A C 1
ATOM 1685 O O . ALA A 1 211 ? 0.708 -17.308 -1.830 1.00 48.19 211 ALA A O 1
#

Secondary structure (DSSP, 8-state):
-HHHIIIII--SEEEE-SSSPPTT-S----TT-TTTTHHHHHHHHHTT--EEEEE-SS--SS-GGGG-GGGHHHHHHH-TTSEEEEEGGG---HHHHHHHHHHHS--TTHHHHHHHHHH-TT---EEEE-HHHHHHHHHH-HHHHHHHHHHHHHHH-GGGEE----HHHHS-THHHHHHHHH----HHHHHHH-PPP--HHHHHIIIIIT-

Radius of gyration: 17.07 Å; chains: 1; bounding box: 42×36×41 Å

Foldseek 3Di:
DVVCCCPPVVDLEAEDEQAADDPPDQHGHACQPPVPHVVVCVVCVVSVNQHYEYQQECADHDDRCSSQCLRVLNNCVVCVVHAYEHPLQNQHDPVVQVVCCVPPVDGPSNLVVLVSLQVPVVRQRYAGECAVVLVVCLVPPLQSSLSSVQSCCVRHNLLRYAYDHVCVVVPDSVVSLVSLVPRWRDPVSCVVVVGDICDPVSSCSRDPPPD

Sequence (211 aa):
FMDMQASAMKVDAWKAYTGAAPKGFDHGWWMDDEKVTYAMLEKARALKIPRICVHKGLPLGPVVDYNHPRDLIKAAKDFPDLEFLVYHSGLRDAASAEKVFASTGEIPWTTEFCKMKKAEPGIRNIYMELGSTFGQLVTTHPAICAHLLGQIIDAFGADHVLWGTDSIWYGTPQWQIEAFRRFQVPGDLIEKHKYQPLTRDVKEQIFGLKA

pLDDT: mean 95.62, std 5.91, range [48.19, 98.81]